Protein AF-A0A7S3KJJ2-F1 (afdb_monomer_lite)

Foldseek 3Di:
DVLVVCLVCVLVDDPVRLLVVLVVCLVVLPQDQVSLVSSLVVCVVCVVVDALVSLLSVLCSLQPDPDPPPPPDPVVVVVVVVSNVSSPSSDDLVSNQVSLVCNQVHLLVDALVSLLSVLCSCLVSVHDDVCSVPVGSLVVCQVRVLRDDLVSLLSVLLSCLSVLPAPDPCSVPVGNLVSLLVDPDDLVSLVSNLVSLVSSCVSNVVHPSPVSNVVSVVVNVVNVVVVVLVVDDPVVNVVVVVVDDPPCVNVPVVPPDPCVVVVVVVVVVVVVVVVVVVVVVVVVVVVVVVVVVVVVVVVVVVVVVVVVVVVVVVVVVVVVVPPD

Secondary structure (DSSP, 8-state):
-HHHHHHHHGGGS-HHHHHHHHHHHHHTT---HHHHHHHHHHHHHTGGGS-HHHHHHHHHHHS----------HHHHHHHHHHHHHHHTTS-HHHHHHHHTTGGGTGGG--HHHHHHHHHHHHHTT-S-HHIIIIIIIHHHHHHGGG--HHHHHHHHHHHHHTT--S-HHIIIIIITGGGGGS---HHHHHHHHHHHHHHHHH-TTS--HHHHHHHHHHHHHHHHHHHHHTS-HHHHHHHTTT----THHHHTTSSSTTHHHHHHHHHHHHHHHHHHHHHHHHHHHHHHHHHHHHHHHHHHHHHHHHHHHHHHHHHHHTTSS--

Sequence (324 aa):
MAFDEVKRRIGQFNSQHVLQLCIALDNLNYNNVDFWDEIQVYIMKHLHKYNGKELVRILDLLVPNVEDDLDDDDVVYLHKEIEKKQKLERSEREFLQRIINIIPIHVKDFYPSRLTRLAEVCVQRELGDDRFYKEFLFFYVEKKIKMFSIDNYCRILRVLGTKQYTDDIIFWNSFIFPRIYLFPLNKSDAHQVWESLVALKMKCQDLDCTIPINYIESLLKKFELIDGYEQLTPEQQNKIKDVGELPIGVKKTIMHTNSLDMSKKAMQEAQQQLISESQHEQRLSKEQDEEYLKKKEKREQRRLKREQRKRNQEERGNVLYDSD

Organism: Euplotes crassus (NCBI:txid5936)

Radius of gyration: 28.59 Å; chains: 1; bounding box: 97×48×79 Å

pLDDT: mean 86.02, std 16.8, range [33.44, 98.5]

Structure (mmCIF, N/CA/C/O backbone):
data_AF-A0A7S3KJJ2-F1
#
_entry.id   AF-A0A7S3KJJ2-F1
#
loop_
_atom_site.group_PDB
_atom_site.id
_atom_site.type_symbol
_atom_site.label_atom_id
_atom_site.label_alt_id
_atom_site.label_comp_id
_atom_site.label_asym_id
_atom_site.label_entity_id
_atom_site.label_seq_id
_atom_site.pdbx_PDB_ins_code
_atom_site.Cartn_x
_atom_site.Cartn_y
_atom_site.Cartn_z
_atom_site.occupancy
_atom_site.B_iso_or_equiv
_atom_site.auth_seq_id
_atom_site.auth_comp_id
_atom_site.auth_asym_id
_atom_site.auth_atom_id
_atom_site.pdbx_PDB_model_num
ATOM 1 N N . MET A 1 1 ? 20.569 14.856 -25.191 1.00 72.94 1 MET A N 1
ATOM 2 C CA . MET A 1 1 ? 21.766 14.068 -25.567 1.00 72.94 1 MET A CA 1
ATOM 3 C C . MET A 1 1 ? 21.986 12.843 -24.677 1.00 72.94 1 MET A C 1
ATOM 5 O O . MET A 1 1 ? 22.003 11.746 -25.214 1.00 72.94 1 MET A O 1
ATOM 9 N N . ALA A 1 2 ? 22.130 12.970 -23.346 1.00 87.88 2 ALA A N 1
ATOM 10 C CA . ALA A 1 2 ? 22.340 11.793 -22.482 1.00 87.88 2 ALA A CA 1
ATOM 11 C C . ALA A 1 2 ? 21.131 10.831 -22.468 1.00 87.88 2 ALA A C 1
ATOM 13 O O . ALA A 1 2 ? 21.301 9.634 -22.682 1.00 87.88 2 ALA A O 1
ATOM 14 N N . PHE A 1 3 ? 19.908 11.349 -22.302 1.00 91.25 3 PHE A N 1
ATOM 15 C CA . PHE A 1 3 ? 18.689 10.528 -22.309 1.00 91.25 3 PHE A CA 1
ATOM 16 C C . PHE A 1 3 ? 18.405 9.874 -23.666 1.00 91.25 3 PHE A C 1
ATOM 18 O O . PHE A 1 3 ? 17.978 8.728 -23.695 1.00 91.25 3 PHE A O 1
ATOM 25 N N . ASP A 1 4 ? 18.730 10.528 -24.784 1.00 92.12 4 ASP A N 1
ATOM 26 C CA . ASP A 1 4 ? 18.553 9.949 -26.128 1.00 92.12 4 ASP A CA 1
ATOM 27 C C . ASP A 1 4 ? 19.455 8.730 -26.355 1.00 92.12 4 ASP A C 1
ATOM 29 O O . ASP A 1 4 ? 19.097 7.790 -27.066 1.00 92.12 4 ASP A O 1
ATOM 33 N N . GLU A 1 5 ? 20.649 8.735 -25.757 1.00 94.69 5 GLU A N 1
ATOM 34 C CA . GLU A 1 5 ? 21.548 7.583 -25.778 1.00 94.69 5 GLU A CA 1
ATOM 35 C C . GLU A 1 5 ? 21.030 6.458 -24.876 1.00 94.69 5 GLU A C 1
ATOM 37 O O . GLU A 1 5 ? 21.045 5.297 -25.284 1.00 94.69 5 GLU A O 1
ATOM 42 N N . VAL A 1 6 ? 20.514 6.784 -23.683 1.00 94.69 6 VAL A N 1
ATOM 43 C CA . VAL A 1 6 ? 19.875 5.790 -22.803 1.00 94.69 6 VAL A CA 1
ATOM 44 C C . VAL A 1 6 ? 18.652 5.175 -23.487 1.00 94.69 6 VAL A C 1
ATOM 46 O O . VAL A 1 6 ? 18.532 3.953 -23.495 1.00 94.69 6 VAL A O 1
ATOM 49 N N . LYS A 1 7 ? 17.803 5.985 -24.137 1.00 93.94 7 LYS A N 1
ATOM 50 C CA . LYS A 1 7 ? 16.634 5.523 -24.903 1.00 93.94 7 LYS A CA 1
ATOM 51 C C . LYS A 1 7 ? 17.057 4.525 -25.980 1.00 93.94 7 LYS A C 1
ATOM 53 O O . LYS A 1 7 ? 16.532 3.420 -26.040 1.00 93.94 7 LYS A O 1
ATOM 58 N N . ARG A 1 8 ? 18.087 4.860 -26.769 1.00 93.94 8 ARG A N 1
ATOM 59 C CA . ARG A 1 8 ? 18.632 3.973 -27.815 1.00 93.94 8 ARG A CA 1
ATOM 60 C C . ARG A 1 8 ? 19.241 2.679 -27.271 1.00 93.94 8 ARG A C 1
ATOM 62 O O . ARG A 1 8 ? 19.272 1.679 -27.984 1.00 93.94 8 ARG A O 1
ATOM 69 N N . ARG A 1 9 ? 19.722 2.674 -26.025 1.00 95.69 9 ARG A N 1
ATOM 70 C CA . ARG A 1 9 ? 20.362 1.509 -25.391 1.00 95.69 9 ARG A CA 1
ATOM 71 C C . ARG A 1 9 ? 19.475 0.754 -24.406 1.00 95.69 9 ARG A C 1
ATOM 73 O O . ARG A 1 9 ? 19.937 -0.250 -23.869 1.00 95.69 9 ARG A O 1
ATOM 80 N N . ILE A 1 10 ? 18.222 1.159 -24.187 1.00 95.62 10 ILE A N 1
ATOM 81 C CA . ILE A 1 10 ? 17.362 0.552 -23.158 1.00 95.62 10 ILE A CA 1
ATOM 82 C C . ILE A 1 10 ? 17.169 -0.957 -23.369 1.00 95.62 10 ILE A C 1
ATOM 84 O O . ILE A 1 10 ? 17.196 -1.726 -22.414 1.00 95.62 10 ILE A O 1
ATOM 88 N N . GLY A 1 11 ? 17.102 -1.412 -24.624 1.00 93.81 11 GLY A N 1
ATOM 89 C CA . GLY A 1 11 ? 17.012 -2.837 -24.962 1.00 93.81 11 GLY A CA 1
ATOM 90 C C . GLY A 1 11 ? 18.248 -3.670 -24.591 1.00 93.81 11 GLY A C 1
ATOM 91 O O . GLY A 1 11 ? 18.162 -4.893 -24.563 1.00 93.81 11 GLY A O 1
ATOM 92 N N . GLN A 1 12 ? 19.387 -3.032 -24.303 1.00 96.31 12 GLN A N 1
ATOM 93 C CA . GLN A 1 12 ? 20.623 -3.689 -23.853 1.00 96.31 12 GLN A CA 1
AT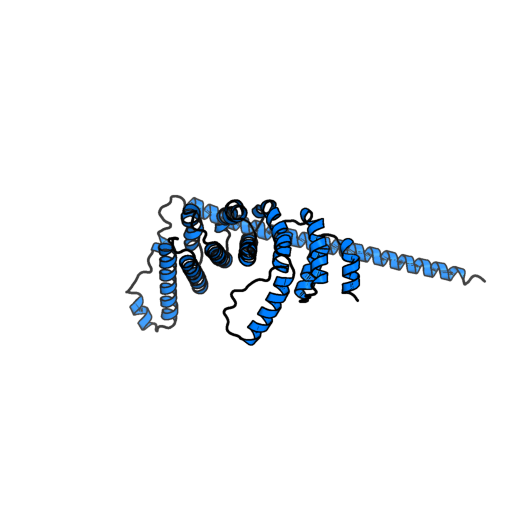OM 94 C C . GLN A 1 12 ? 20.708 -3.789 -22.326 1.00 96.31 12 GLN A C 1
ATOM 96 O O . GLN A 1 12 ? 21.609 -4.441 -21.792 1.00 96.31 12 GLN A O 1
ATOM 101 N N . PHE A 1 13 ? 19.818 -3.107 -21.605 1.00 97.19 13 PHE A N 1
ATOM 102 C CA . PHE A 1 13 ? 19.785 -3.167 -20.153 1.00 97.19 13 PHE A CA 1
ATOM 103 C C . PHE A 1 13 ? 19.176 -4.497 -19.701 1.00 97.19 13 PHE A C 1
ATOM 105 O O . PHE A 1 13 ? 18.540 -5.202 -20.475 1.00 97.19 13 PHE A O 1
ATOM 112 N N . ASN A 1 14 ? 19.429 -4.882 -18.451 1.00 97.31 14 ASN A N 1
ATOM 113 C CA . ASN A 1 14 ? 18.716 -5.988 -17.820 1.00 97.31 14 ASN A CA 1
ATOM 114 C C . ASN A 1 14 ? 17.557 -5.423 -16.977 1.00 97.31 14 ASN A C 1
ATOM 116 O O . ASN A 1 14 ? 17.442 -4.209 -16.801 1.00 97.31 14 ASN A O 1
ATOM 120 N N . SER A 1 15 ? 16.686 -6.292 -16.456 1.00 96.75 15 SER A N 1
ATOM 121 C CA . SER A 1 15 ? 15.515 -5.876 -15.665 1.00 96.75 15 SER A CA 1
ATOM 122 C C . SER A 1 15 ? 15.886 -4.993 -14.467 1.00 96.75 15 SER A C 1
ATOM 124 O O . SER A 1 15 ? 15.226 -3.983 -14.227 1.00 96.75 15 SER A O 1
ATOM 126 N N . GLN A 1 16 ? 16.984 -5.316 -13.777 1.00 97.25 16 GLN A N 1
ATOM 127 C CA . GLN A 1 16 ? 17.493 -4.546 -12.638 1.00 97.25 16 GLN A CA 1
ATOM 128 C C . GLN A 1 16 ? 17.961 -3.149 -13.044 1.00 97.25 16 GLN A C 1
ATOM 130 O O . GLN A 1 16 ? 17.595 -2.170 -12.404 1.00 97.25 16 GLN A O 1
ATOM 135 N N . HIS A 1 17 ? 18.733 -3.033 -14.125 1.00 97.25 17 HIS A N 1
ATOM 136 C CA . HIS A 1 17 ? 19.193 -1.745 -14.642 1.00 97.25 17 HIS A CA 1
ATOM 137 C C . HIS A 1 17 ? 18.016 -0.851 -15.040 1.00 97.25 17 HIS A C 1
ATOM 139 O O . HIS A 1 17 ? 18.051 0.342 -14.755 1.00 97.25 17 HIS A O 1
ATOM 145 N N . VAL A 1 18 ? 16.963 -1.412 -15.646 1.00 97.50 18 VAL A N 1
ATOM 146 C CA . VAL A 1 18 ? 15.759 -0.639 -15.989 1.00 97.50 18 VAL A CA 1
ATOM 147 C C . VAL A 1 18 ? 15.005 -0.195 -14.739 1.00 97.50 18 VAL A C 1
ATOM 149 O O . VAL A 1 18 ? 14.592 0.958 -14.673 1.00 97.50 18 VAL A O 1
ATOM 152 N N . LEU A 1 19 ? 14.889 -1.037 -13.709 1.00 97.31 19 LEU A N 1
ATOM 153 C CA . LEU A 1 19 ? 14.279 -0.618 -12.445 1.00 97.31 19 LEU A CA 1
ATOM 154 C C . LEU A 1 19 ? 15.075 0.509 -11.768 1.00 97.31 19 LEU A C 1
ATOM 156 O O . LEU A 1 19 ? 14.492 1.501 -11.338 1.00 97.31 19 LEU A O 1
ATOM 160 N N . GLN A 1 20 ? 16.403 0.382 -11.705 1.00 97.38 20 GLN A N 1
ATOM 161 C CA . GLN A 1 20 ? 17.273 1.429 -11.158 1.00 97.38 20 GLN A CA 1
ATOM 162 C C . GLN A 1 20 ? 17.175 2.725 -11.966 1.00 97.38 20 GLN A C 1
ATOM 164 O O . GLN A 1 20 ? 17.149 3.806 -11.384 1.00 97.38 20 GLN A O 1
ATOM 169 N N . LEU A 1 21 ? 17.055 2.622 -13.294 1.00 96.50 21 LEU A N 1
ATOM 170 C CA . LEU A 1 21 ? 16.782 3.766 -14.154 1.00 96.50 21 LEU A CA 1
ATOM 171 C C . LEU A 1 21 ? 15.445 4.423 -13.784 1.00 96.50 21 LEU A C 1
ATOM 173 O O . LEU A 1 21 ? 15.433 5.626 -13.572 1.00 96.50 21 LEU A O 1
ATOM 177 N N . CYS A 1 22 ? 14.355 3.667 -13.620 1.00 95.44 22 CYS A N 1
ATOM 178 C CA . CYS A 1 22 ? 13.056 4.228 -13.222 1.00 95.44 22 CYS A CA 1
ATOM 179 C C . CYS A 1 22 ? 13.138 4.986 -11.889 1.00 95.44 22 CYS A C 1
ATOM 181 O O . CYS A 1 22 ? 12.602 6.082 -11.772 1.00 95.44 22 CYS A O 1
ATOM 183 N N . ILE A 1 23 ? 13.848 4.430 -10.900 1.00 95.38 23 ILE A N 1
ATOM 184 C CA . ILE A 1 23 ? 14.066 5.085 -9.602 1.00 95.38 23 ILE A CA 1
ATOM 185 C C . ILE A 1 23 ? 14.865 6.381 -9.777 1.00 95.38 23 ILE A C 1
ATOM 187 O O . ILE A 1 23 ? 14.513 7.405 -9.199 1.00 95.38 23 ILE A O 1
ATOM 191 N N . ALA A 1 24 ? 15.928 6.357 -10.585 1.00 95.69 24 ALA A N 1
ATOM 192 C CA . ALA A 1 24 ? 16.729 7.546 -10.854 1.00 95.69 24 ALA A CA 1
ATOM 193 C C . ALA A 1 24 ? 15.917 8.637 -11.570 1.00 95.69 24 ALA A C 1
ATOM 195 O O . ALA A 1 24 ? 16.043 9.805 -11.220 1.00 95.69 24 ALA A O 1
ATOM 196 N N . LEU A 1 25 ? 15.069 8.271 -12.535 1.00 93.12 25 LEU A N 1
ATOM 197 C CA . LEU A 1 25 ? 14.193 9.215 -13.235 1.00 93.12 25 LEU A CA 1
ATOM 198 C C . LEU A 1 25 ? 13.147 9.823 -12.306 1.00 93.12 25 LEU A C 1
ATOM 200 O O . LEU A 1 25 ? 12.901 11.023 -12.387 1.00 93.12 25 LEU A O 1
ATOM 204 N N . ASP A 1 26 ? 12.559 9.017 -11.420 1.00 92.00 26 ASP A N 1
ATOM 205 C CA . ASP A 1 26 ? 11.591 9.510 -10.442 1.00 92.00 26 ASP A CA 1
ATOM 206 C C . ASP A 1 26 ? 12.242 10.486 -9.454 1.00 92.00 26 ASP A C 1
ATOM 208 O O . ASP A 1 26 ? 11.714 11.571 -9.250 1.00 92.00 26 ASP A O 1
ATOM 212 N N . ASN A 1 27 ? 13.441 10.174 -8.950 1.00 91.81 27 ASN A N 1
ATOM 213 C CA . ASN A 1 27 ? 14.209 11.078 -8.083 1.00 91.81 27 ASN A CA 1
ATOM 214 C C . ASN A 1 27 ? 14.623 12.387 -8.779 1.00 91.81 27 ASN A C 1
ATOM 216 O O . ASN A 1 27 ? 14.876 13.387 -8.114 1.00 91.81 27 ASN A O 1
ATOM 220 N N . LEU A 1 28 ? 14.740 12.375 -10.110 1.00 92.38 28 LEU A N 1
ATOM 221 C CA . LEU A 1 28 ? 15.042 13.554 -10.925 1.00 92.38 28 LEU A CA 1
ATOM 222 C C . LEU A 1 28 ? 13.779 14.296 -11.390 1.00 92.38 28 LEU A C 1
ATOM 224 O O . LEU A 1 28 ? 13.904 15.250 -12.157 1.00 92.38 28 LEU A O 1
ATOM 228 N N . ASN A 1 29 ? 12.582 13.852 -10.985 1.00 88.88 29 ASN A N 1
ATOM 229 C CA . ASN A 1 29 ? 11.295 14.353 -11.476 1.00 88.88 29 ASN A CA 1
ATOM 230 C C . ASN A 1 29 ? 11.216 14.404 -13.017 1.00 88.88 29 ASN A C 1
ATOM 232 O O . ASN A 1 29 ? 10.640 15.315 -13.610 1.00 88.88 29 ASN A O 1
ATOM 236 N N . TYR A 1 30 ? 11.810 13.416 -13.693 1.00 90.31 30 TYR A N 1
ATOM 237 C CA . TYR A 1 30 ? 11.830 13.359 -15.151 1.00 90.31 30 TYR A CA 1
ATOM 238 C C . TYR A 1 30 ? 10.506 12.810 -15.707 1.00 90.31 30 TYR A C 1
ATOM 240 O O . TYR A 1 30 ? 10.182 11.635 -15.523 1.00 90.31 30 TYR A O 1
ATOM 248 N N . ASN A 1 31 ? 9.758 13.650 -16.430 1.00 88.94 31 ASN A N 1
ATOM 249 C CA . ASN A 1 31 ? 8.388 13.367 -16.890 1.00 88.94 31 ASN A CA 1
ATOM 250 C C . ASN A 1 31 ? 8.239 13.371 -18.426 1.00 88.94 31 ASN A C 1
ATOM 252 O O . ASN A 1 31 ? 7.277 13.909 -18.963 1.00 88.94 31 ASN A O 1
ATOM 256 N N . ASN A 1 32 ? 9.188 12.785 -19.164 1.00 91.50 32 ASN A N 1
ATOM 257 C CA . ASN A 1 32 ? 9.032 12.608 -20.614 1.00 91.50 32 ASN A CA 1
ATOM 258 C C . ASN A 1 32 ? 8.192 11.356 -20.928 1.00 91.50 32 ASN A C 1
ATOM 260 O O . ASN A 1 32 ? 8.664 10.240 -20.710 1.00 91.50 32 ASN A O 1
ATOM 264 N N . VAL A 1 33 ? 6.976 11.553 -21.447 1.00 90.50 33 VAL A N 1
ATOM 265 C CA . VAL A 1 33 ? 6.001 10.483 -21.742 1.00 90.50 33 VAL A CA 1
ATOM 266 C C . VAL A 1 33 ? 6.588 9.430 -22.688 1.00 90.50 33 VAL A C 1
ATOM 268 O O . VAL A 1 33 ? 6.675 8.265 -22.309 1.00 90.50 33 VAL A O 1
ATOM 271 N N . ASP A 1 34 ? 7.147 9.844 -23.832 1.00 91.50 34 ASP A N 1
ATOM 272 C CA . ASP A 1 34 ? 7.730 8.920 -24.819 1.00 91.50 34 ASP A CA 1
ATOM 273 C C . ASP A 1 34 ? 8.850 8.032 -24.249 1.00 91.50 34 ASP A C 1
ATOM 275 O O . ASP A 1 34 ? 9.169 6.976 -24.797 1.00 91.50 34 ASP A O 1
ATOM 279 N N . PHE A 1 35 ? 9.550 8.493 -23.211 1.00 93.94 35 PHE A N 1
ATOM 280 C CA . PHE A 1 35 ? 10.593 7.716 -22.548 1.00 93.94 35 PHE A CA 1
ATOM 281 C C . PHE A 1 35 ? 9.996 6.690 -21.582 1.00 93.94 35 PHE A C 1
ATOM 283 O O . PHE A 1 35 ? 10.461 5.548 -21.529 1.00 93.94 35 PHE A O 1
ATOM 290 N N . TRP A 1 36 ? 8.962 7.080 -20.834 1.00 94.12 36 TRP A N 1
ATOM 291 C CA . TRP A 1 36 ? 8.221 6.178 -19.954 1.00 94.12 36 TRP A CA 1
ATOM 292 C C . TRP A 1 36 ? 7.472 5.096 -20.739 1.00 94.12 36 TRP A C 1
ATOM 294 O O . TRP A 1 36 ? 7.417 3.957 -20.278 1.00 94.12 36 TRP A O 1
ATOM 304 N N . ASP A 1 37 ? 6.995 5.388 -21.947 1.00 93.38 37 ASP A N 1
ATOM 305 C CA . ASP A 1 37 ? 6.370 4.392 -22.826 1.00 93.38 37 ASP A CA 1
ATOM 306 C C . ASP A 1 37 ? 7.365 3.314 -23.278 1.00 93.38 37 ASP A C 1
ATOM 308 O O . ASP A 1 37 ? 7.086 2.117 -23.180 1.00 93.38 37 ASP A O 1
ATOM 312 N N . GLU A 1 38 ? 8.582 3.702 -23.676 1.00 95.06 38 GLU A N 1
ATOM 313 C CA . GLU A 1 38 ? 9.645 2.738 -24.003 1.00 95.06 38 GLU A CA 1
ATOM 314 C C . GLU A 1 38 ? 10.037 1.875 -22.794 1.00 95.06 38 GLU A C 1
ATOM 316 O O . GLU A 1 38 ? 10.256 0.663 -22.923 1.00 95.06 38 GLU A O 1
ATOM 321 N N . ILE A 1 39 ? 10.093 2.475 -21.598 1.00 96.06 39 ILE A N 1
ATOM 322 C CA . ILE A 1 39 ? 10.305 1.740 -20.345 1.00 96.06 39 ILE A CA 1
ATOM 323 C C . ILE A 1 39 ? 9.184 0.719 -20.132 1.00 96.06 39 ILE A C 1
ATOM 325 O O . ILE A 1 39 ? 9.475 -0.443 -19.841 1.00 96.06 39 ILE A O 1
ATOM 329 N N . GLN A 1 40 ? 7.919 1.117 -20.279 1.00 95.94 40 GLN A N 1
ATOM 330 C CA . GLN A 1 40 ? 6.770 0.227 -20.096 1.00 95.94 40 GLN A CA 1
ATOM 331 C C . GLN A 1 40 ? 6.810 -0.941 -21.086 1.00 95.94 40 GLN A C 1
ATOM 333 O O . GLN A 1 40 ? 6.667 -2.098 -20.680 1.00 95.94 40 GLN A O 1
ATOM 338 N N . VAL A 1 41 ? 7.098 -0.680 -22.366 1.00 96.00 41 VAL A N 1
ATOM 339 C CA . VAL A 1 41 ? 7.273 -1.727 -23.388 1.00 96.00 41 VAL A CA 1
ATOM 340 C C . VAL A 1 41 ? 8.393 -2.693 -22.995 1.00 96.00 41 VAL A C 1
ATOM 342 O O . VAL A 1 41 ? 8.239 -3.915 -23.122 1.00 96.00 41 VAL A O 1
ATOM 345 N N . TYR A 1 42 ? 9.519 -2.177 -22.495 1.00 97.00 42 TYR A N 1
ATOM 346 C CA . TYR A 1 42 ? 10.614 -3.012 -22.012 1.00 97.00 42 TYR A CA 1
ATOM 347 C C . TYR A 1 42 ? 10.193 -3.869 -20.807 1.00 97.00 42 TYR A C 1
ATOM 349 O O . TYR A 1 42 ? 10.451 -5.080 -20.807 1.00 97.00 42 TYR A O 1
ATOM 357 N N . ILE A 1 43 ? 9.549 -3.269 -19.798 1.00 97.38 43 ILE A N 1
ATOM 358 C CA . ILE A 1 43 ? 9.082 -3.960 -18.587 1.00 97.38 43 ILE A CA 1
ATOM 359 C C . ILE A 1 43 ? 8.105 -5.069 -18.975 1.00 97.38 43 ILE A C 1
ATOM 361 O O . ILE A 1 43 ? 8.270 -6.197 -18.517 1.00 97.38 43 ILE A O 1
ATOM 365 N N . MET A 1 44 ? 7.166 -4.806 -19.888 1.00 96.94 44 MET A N 1
ATOM 366 C CA . MET A 1 44 ? 6.211 -5.809 -20.365 1.00 96.94 44 MET A CA 1
ATOM 367 C C . MET A 1 44 ? 6.888 -7.031 -20.984 1.00 96.94 44 MET A C 1
ATOM 369 O O . MET A 1 44 ? 6.518 -8.164 -20.676 1.00 96.94 44 MET A O 1
ATOM 373 N N . LYS A 1 45 ? 7.907 -6.829 -21.828 1.00 97.00 45 LYS A N 1
ATOM 374 C CA . LYS A 1 45 ? 8.669 -7.933 -22.445 1.00 97.00 45 LYS A CA 1
ATOM 375 C C . LYS A 1 45 ? 9.429 -8.771 -21.413 1.00 97.00 45 LYS A C 1
ATOM 377 O O . LYS A 1 45 ? 9.709 -9.946 -21.643 1.00 97.00 45 LYS A O 1
ATOM 382 N N . HIS A 1 46 ? 9.755 -8.175 -20.271 1.00 97.06 46 HIS A N 1
ATOM 383 C CA . HIS A 1 46 ? 10.592 -8.764 -19.232 1.00 97.06 46 HIS A CA 1
ATOM 384 C C . HIS A 1 46 ? 9.859 -9.005 -17.917 1.00 97.06 46 HIS A C 1
ATOM 386 O O . HIS A 1 46 ? 10.508 -9.235 -16.900 1.00 97.06 46 HIS A O 1
ATOM 392 N N . LEU A 1 47 ? 8.527 -9.001 -17.935 1.00 96.44 47 LEU A N 1
ATOM 393 C CA . LEU A 1 47 ? 7.717 -8.998 -16.723 1.00 96.44 47 LEU A CA 1
ATOM 394 C C . LEU A 1 47 ? 7.993 -10.220 -15.828 1.00 96.44 47 LEU A C 1
ATOM 396 O O . LEU A 1 47 ? 8.138 -10.096 -14.619 1.00 96.44 47 LEU A O 1
ATOM 400 N N . HIS A 1 48 ? 8.215 -11.379 -16.453 1.00 95.88 48 HIS A N 1
ATOM 401 C CA . HIS A 1 48 ? 8.597 -12.643 -15.813 1.00 95.88 48 HIS A CA 1
ATOM 402 C C . HIS A 1 48 ? 9.968 -12.628 -15.108 1.00 95.88 48 HIS A C 1
ATOM 404 O O . HIS A 1 48 ? 10.286 -13.562 -14.376 1.00 95.88 48 HIS A O 1
ATOM 410 N N . LYS A 1 49 ? 10.814 -11.619 -15.357 1.00 97.19 49 LYS A N 1
ATOM 411 C CA . LYS A 1 49 ? 12.135 -11.479 -14.722 1.00 97.19 49 LYS A CA 1
ATOM 412 C C . LYS A 1 49 ? 12.089 -10.677 -13.424 1.00 97.19 49 LYS A C 1
ATOM 414 O O . LYS A 1 49 ? 13.107 -10.631 -12.736 1.00 97.19 49 LYS A O 1
ATOM 419 N N . TYR A 1 50 ? 10.971 -10.019 -13.127 1.00 97.25 50 TYR A N 1
ATOM 420 C CA . TYR A 1 50 ? 10.808 -9.232 -11.913 1.00 97.25 50 TYR A CA 1
ATOM 421 C C . TYR A 1 50 ? 10.191 -10.088 -10.812 1.00 97.25 50 TYR A C 1
ATOM 423 O O . TYR A 1 50 ? 9.232 -10.823 -11.044 1.00 97.25 50 TYR A O 1
ATOM 431 N N . ASN A 1 51 ? 10.727 -9.986 -9.600 1.00 96.50 51 ASN A N 1
ATOM 432 C CA . ASN A 1 51 ? 10.068 -10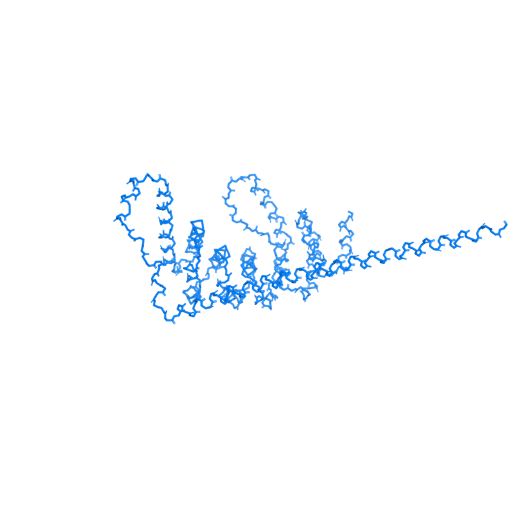.565 -8.431 1.00 96.50 51 ASN A CA 1
ATOM 433 C C . ASN A 1 51 ? 8.950 -9.636 -7.927 1.00 96.50 51 ASN A C 1
ATOM 435 O O . ASN A 1 51 ? 8.881 -8.459 -8.280 1.00 96.50 51 ASN A O 1
ATOM 439 N N . GLY A 1 52 ? 8.084 -10.132 -7.043 1.00 95.00 52 GLY A N 1
ATOM 440 C CA . GLY A 1 52 ? 6.959 -9.330 -6.561 1.00 95.00 52 GLY A CA 1
ATOM 441 C C . GLY A 1 52 ? 7.348 -8.031 -5.840 1.00 95.00 52 GLY A C 1
ATOM 442 O O . GLY A 1 52 ? 6.617 -7.051 -5.948 1.00 95.00 52 GLY A O 1
ATOM 443 N N . LYS A 1 53 ? 8.502 -7.973 -5.152 1.00 95.12 53 LYS A N 1
ATOM 444 C CA . LYS A 1 53 ? 8.986 -6.725 -4.526 1.00 95.12 53 LYS A CA 1
ATOM 445 C C . LYS A 1 53 ? 9.272 -5.665 -5.591 1.00 95.12 53 LYS A C 1
ATOM 447 O O . LYS A 1 53 ? 8.942 -4.499 -5.398 1.00 95.12 53 LYS A O 1
ATOM 452 N N . GLU A 1 54 ? 9.881 -6.069 -6.696 1.00 96.38 54 GLU A N 1
ATOM 453 C CA . GLU A 1 54 ? 10.189 -5.189 -7.821 1.00 96.38 54 GLU A CA 1
ATOM 454 C C . GLU A 1 54 ? 8.928 -4.764 -8.566 1.00 96.38 54 GLU A C 1
ATOM 456 O O . GLU A 1 54 ? 8.815 -3.595 -8.911 1.00 96.38 54 GLU A O 1
ATOM 461 N N . LEU A 1 55 ? 7.956 -5.664 -8.746 1.00 96.69 55 LEU A N 1
ATOM 462 C CA . LEU A 1 55 ? 6.667 -5.330 -9.358 1.00 96.69 55 LEU A CA 1
ATOM 463 C C . LEU A 1 55 ? 5.903 -4.277 -8.548 1.00 96.69 55 LEU A C 1
ATOM 465 O O . LEU A 1 55 ? 5.432 -3.299 -9.118 1.00 96.69 55 LEU A O 1
ATOM 469 N N . VAL A 1 56 ? 5.836 -4.425 -7.220 1.00 94.44 56 VAL A N 1
ATOM 470 C CA . VAL A 1 56 ? 5.233 -3.402 -6.346 1.00 94.44 56 VAL A CA 1
ATOM 471 C C . VAL A 1 56 ? 6.010 -2.090 -6.436 1.00 94.44 56 VAL A C 1
ATOM 473 O O . VAL A 1 56 ? 5.404 -1.031 -6.538 1.00 94.44 56 VAL A O 1
ATOM 476 N N . ARG A 1 57 ? 7.348 -2.139 -6.493 1.00 94.31 57 ARG A N 1
ATOM 477 C CA . ARG A 1 57 ? 8.154 -0.924 -6.664 1.00 94.31 57 ARG A CA 1
ATOM 478 C C . ARG A 1 57 ? 7.902 -0.239 -8.009 1.00 94.31 57 ARG A C 1
ATOM 480 O O . ARG A 1 57 ? 7.889 0.983 -8.054 1.00 94.31 57 ARG A O 1
ATOM 487 N N . ILE A 1 58 ? 7.712 -0.998 -9.087 1.00 95.62 58 ILE A N 1
ATOM 488 C CA . ILE A 1 58 ? 7.330 -0.452 -10.396 1.00 95.62 58 ILE A CA 1
ATOM 489 C C . ILE A 1 58 ? 5.970 0.241 -10.285 1.00 95.62 58 ILE A C 1
ATOM 491 O O . ILE A 1 58 ? 5.845 1.378 -10.724 1.00 95.62 58 ILE A O 1
ATOM 495 N N . LEU A 1 59 ? 4.984 -0.395 -9.646 1.00 94.56 59 LEU A N 1
ATOM 496 C CA . LEU A 1 59 ? 3.676 0.221 -9.407 1.00 94.56 59 LEU A CA 1
ATOM 497 C C . LEU A 1 59 ? 3.793 1.528 -8.612 1.00 94.56 59 LEU A C 1
ATOM 499 O O . LEU A 1 59 ? 3.190 2.518 -9.007 1.00 94.56 59 LEU A O 1
ATOM 503 N N . ASP A 1 60 ? 4.618 1.565 -7.564 1.00 90.69 60 ASP A N 1
ATOM 504 C CA . ASP A 1 60 ? 4.845 2.773 -6.758 1.00 90.69 60 ASP A CA 1
ATOM 505 C C . ASP A 1 60 ? 5.453 3.934 -7.555 1.00 90.69 60 ASP A C 1
ATOM 507 O O . ASP A 1 60 ? 5.156 5.093 -7.282 1.00 90.69 60 ASP A O 1
ATOM 511 N N . LEU A 1 61 ? 6.316 3.641 -8.530 1.00 91.62 61 LEU A N 1
ATOM 512 C CA . LEU A 1 61 ? 6.958 4.666 -9.364 1.00 91.62 61 LEU A CA 1
ATOM 513 C C . LEU A 1 61 ? 5.999 5.257 -10.407 1.00 91.62 61 LEU A C 1
ATOM 515 O O . LEU A 1 61 ? 6.178 6.395 -10.851 1.00 91.62 61 LEU A O 1
ATOM 519 N N . LEU A 1 62 ? 5.008 4.470 -10.822 1.00 91.38 62 LEU A N 1
ATOM 520 C CA . LEU A 1 62 ? 4.048 4.827 -11.867 1.00 91.38 62 LEU A CA 1
ATOM 521 C C . LEU A 1 62 ? 2.734 5.359 -11.292 1.00 91.38 62 LEU A C 1
ATOM 523 O O . LEU A 1 62 ? 1.992 6.051 -11.981 1.00 91.38 62 LEU A O 1
ATOM 527 N N . VAL A 1 63 ? 2.446 5.054 -10.028 1.00 88.50 63 VAL A N 1
ATOM 528 C CA . VAL A 1 63 ? 1.258 5.515 -9.318 1.00 88.50 63 VAL A CA 1
ATOM 529 C C . VAL A 1 63 ? 1.723 6.311 -8.102 1.00 88.50 63 VAL A C 1
ATOM 531 O O . VAL A 1 63 ? 2.151 5.709 -7.116 1.00 88.50 63 VAL A O 1
ATOM 534 N N . PRO A 1 64 ? 1.659 7.656 -8.143 1.00 77.50 64 PRO A N 1
ATOM 535 C CA . PRO A 1 64 ? 2.119 8.474 -7.029 1.00 77.50 64 PRO A CA 1
ATOM 536 C C . PRO A 1 64 ? 1.332 8.139 -5.761 1.00 77.50 64 PRO A C 1
ATOM 538 O O . PRO A 1 64 ? 0.137 7.826 -5.832 1.00 77.50 64 PRO A O 1
ATOM 541 N N . ASN A 1 65 ? 1.993 8.223 -4.603 1.00 74.88 65 ASN A N 1
ATOM 542 C CA . ASN A 1 65 ? 1.287 8.274 -3.326 1.00 74.88 65 ASN A CA 1
ATOM 543 C C . ASN A 1 65 ? 0.321 9.459 -3.381 1.00 74.88 65 ASN A C 1
ATOM 545 O O . ASN A 1 65 ? 0.744 10.597 -3.575 1.00 74.88 65 ASN A O 1
ATOM 549 N N . VAL A 1 66 ? -0.972 9.190 -3.227 1.00 64.88 66 VAL A N 1
ATOM 550 C CA . VAL A 1 66 ? -1.887 10.226 -2.759 1.00 64.88 66 VAL A CA 1
ATOM 551 C C . VAL A 1 66 ? -1.709 10.214 -1.260 1.00 64.88 66 VAL A C 1
ATOM 553 O O . VAL A 1 66 ? -2.300 9.384 -0.578 1.00 64.88 66 VAL A O 1
ATOM 556 N N . GLU A 1 67 ? -0.790 11.031 -0.765 1.00 65.19 67 GLU A N 1
ATOM 557 C CA . GLU A 1 67 ? -0.862 11.386 0.643 1.00 65.19 67 GLU A CA 1
ATOM 558 C C . GLU A 1 67 ? -2.212 12.087 0.840 1.00 65.19 67 GLU A C 1
ATOM 560 O O . GLU A 1 67 ? -2.647 12.870 -0.016 1.00 65.19 67 GLU A O 1
ATOM 565 N N . ASP A 1 68 ? -2.914 11.732 1.918 1.00 55.50 68 ASP A N 1
ATOM 566 C CA . ASP A 1 68 ? -4.087 12.462 2.396 1.00 55.50 68 ASP A CA 1
ATOM 567 C C . ASP A 1 68 ? -3.585 13.794 2.990 1.00 55.50 68 ASP A C 1
ATOM 569 O O . ASP A 1 68 ? -3.694 14.037 4.188 1.00 55.50 68 ASP A O 1
ATOM 573 N N . ASP A 1 69 ? -2.941 14.616 2.159 1.00 52.31 69 ASP A N 1
ATOM 574 C CA . ASP A 1 69 ? -2.447 15.940 2.517 1.00 52.31 69 ASP A CA 1
ATOM 575 C C . ASP A 1 69 ? -3.659 16.872 2.604 1.00 52.31 69 ASP A C 1
ATOM 577 O O . ASP A 1 69 ? -4.054 17.509 1.627 1.00 52.31 69 ASP A O 1
ATOM 581 N N . LEU A 1 70 ? -4.285 16.881 3.779 1.00 47.91 70 LEU A N 1
ATOM 582 C CA . LEU A 1 70 ? -5.305 17.848 4.184 1.00 47.91 70 LEU A CA 1
ATOM 583 C C . LEU A 1 70 ? -4.689 19.097 4.840 1.00 47.91 70 LEU A C 1
ATOM 585 O O . LEU A 1 70 ? -5.424 19.893 5.412 1.00 47.91 70 LEU A O 1
ATOM 589 N N . ASP A 1 71 ? -3.367 19.276 4.770 1.00 49.97 71 ASP A N 1
ATOM 590 C CA . ASP A 1 71 ? -2.711 20.452 5.342 1.00 49.97 71 ASP A CA 1
ATOM 591 C C . ASP A 1 71 ? -2.707 21.626 4.337 1.00 49.97 71 ASP A C 1
ATOM 593 O O . ASP A 1 71 ? -2.082 21.583 3.272 1.00 49.97 71 ASP A O 1
ATOM 597 N N . ASP A 1 72 ? -3.465 22.659 4.721 1.00 48.22 72 ASP A N 1
ATOM 598 C CA . ASP A 1 72 ? -3.925 23.858 3.998 1.00 48.22 72 ASP A CA 1
ATOM 599 C C . ASP A 1 72 ? -2.824 24.877 3.599 1.00 48.22 72 ASP A C 1
ATOM 601 O O . ASP A 1 72 ? -2.910 26.058 3.936 1.00 48.22 72 ASP A O 1
ATOM 605 N N . ASP A 1 73 ? -1.794 24.478 2.846 1.00 61.97 73 ASP A N 1
ATOM 606 C CA . ASP A 1 73 ? -0.920 25.451 2.160 1.00 61.97 73 ASP A CA 1
ATOM 607 C C . ASP A 1 73 ? -1.158 25.444 0.635 1.00 61.97 73 ASP A C 1
ATOM 609 O O . ASP A 1 73 ? -0.571 24.661 -0.123 1.00 61.97 73 ASP A O 1
ATOM 613 N N . ASP A 1 74 ? -1.993 26.382 0.169 1.00 63.97 74 ASP A N 1
ATOM 614 C CA . ASP A 1 74 ? -2.512 26.497 -1.211 1.00 63.97 74 ASP A CA 1
ATOM 615 C C . ASP A 1 74 ? -1.437 26.436 -2.320 1.00 63.97 74 ASP A C 1
ATOM 617 O O . ASP A 1 74 ? -1.663 25.907 -3.413 1.00 63.97 74 ASP A O 1
ATOM 621 N N . VAL A 1 75 ? -0.236 26.968 -2.071 1.00 64.00 75 VAL A N 1
ATOM 622 C CA . VAL A 1 75 ? 0.843 27.033 -3.081 1.00 64.00 75 VAL A CA 1
ATOM 623 C C . VAL A 1 75 ? 1.611 25.712 -3.194 1.00 64.00 75 VAL A C 1
ATOM 625 O O . VAL A 1 75 ? 2.035 25.329 -4.293 1.00 64.00 75 VAL A O 1
ATOM 628 N N . VAL A 1 76 ? 1.775 25.000 -2.074 1.00 66.88 76 VAL A N 1
ATOM 629 C CA . VAL A 1 76 ? 2.372 23.656 -2.043 1.00 66.88 76 VAL A CA 1
ATOM 630 C C . VAL A 1 76 ? 1.406 22.657 -2.679 1.00 66.88 76 VAL A C 1
ATOM 632 O O . VAL A 1 76 ? 1.835 21.786 -3.439 1.00 66.88 76 VAL A O 1
ATOM 635 N N . TYR A 1 77 ? 0.104 22.846 -2.457 1.00 74.12 77 TYR A N 1
ATOM 636 C CA . TYR A 1 77 ? -0.952 22.025 -3.037 1.00 74.12 77 TYR A CA 1
ATOM 637 C C . TYR A 1 77 ? -0.918 22.013 -4.572 1.00 74.12 77 TYR A C 1
ATOM 639 O O . TYR A 1 77 ? -0.854 20.944 -5.179 1.00 74.12 77 TYR A O 1
ATOM 647 N N . LEU A 1 78 ? -0.868 23.186 -5.217 1.00 73.38 78 LEU A N 1
ATOM 648 C CA . LEU A 1 78 ? -0.868 23.297 -6.684 1.00 73.38 78 LEU A CA 1
ATOM 649 C C . LEU A 1 78 ? 0.323 22.581 -7.344 1.00 73.38 78 LEU A C 1
ATOM 651 O O . LEU A 1 78 ? 0.149 21.883 -8.343 1.00 73.38 78 LEU A O 1
ATOM 655 N N . HIS A 1 79 ? 1.530 22.719 -6.785 1.00 74.38 79 HIS A N 1
ATOM 656 C CA . HIS A 1 79 ? 2.716 22.036 -7.317 1.00 74.38 79 HIS A CA 1
ATOM 657 C C . HIS A 1 79 ? 2.603 20.516 -7.161 1.00 74.38 79 HIS A C 1
ATOM 659 O O . HIS A 1 79 ? 2.840 19.786 -8.128 1.00 74.38 79 HIS A O 1
ATOM 665 N N . LYS A 1 80 ? 2.162 20.039 -5.988 1.00 74.62 80 LYS A N 1
ATOM 666 C CA . LYS A 1 80 ? 1.904 18.613 -5.744 1.00 74.62 80 LYS A CA 1
ATOM 667 C C . LYS A 1 80 ? 0.830 18.062 -6.685 1.00 74.62 80 LYS A C 1
ATOM 669 O O . LYS A 1 80 ? 0.970 16.951 -7.193 1.00 74.62 80 LYS A O 1
ATOM 674 N N . GLU A 1 81 ? -0.221 18.827 -6.971 1.00 78.38 81 GLU A N 1
ATOM 675 C CA . GLU A 1 81 ? -1.300 18.404 -7.866 1.00 78.38 81 GLU A CA 1
ATOM 676 C C . GLU A 1 81 ? -0.834 18.298 -9.329 1.00 78.38 81 GLU A C 1
ATOM 678 O O . GLU A 1 81 ? -1.191 17.345 -10.027 1.00 78.38 81 GLU A O 1
ATOM 683 N N . ILE A 1 82 ? 0.003 19.234 -9.791 1.00 76.50 82 ILE A N 1
ATOM 684 C CA . ILE A 1 82 ? 0.609 19.182 -11.130 1.00 76.50 82 ILE A CA 1
ATOM 685 C C . ILE A 1 82 ? 1.538 17.971 -11.250 1.00 76.50 82 ILE A C 1
ATOM 687 O O . ILE A 1 82 ? 1.410 17.201 -12.204 1.00 76.50 82 ILE A O 1
ATOM 691 N N . GLU A 1 83 ? 2.431 17.756 -10.280 1.00 75.00 83 GLU A N 1
ATOM 692 C CA . GLU A 1 83 ? 3.304 16.577 -10.263 1.00 75.00 83 GLU A CA 1
ATOM 693 C C . GLU A 1 83 ? 2.487 15.281 -10.242 1.00 75.00 83 GLU A C 1
ATOM 695 O O . GLU A 1 83 ? 2.781 14.343 -10.983 1.00 75.00 83 GLU A O 1
ATOM 700 N N . LYS A 1 84 ? 1.412 15.236 -9.451 1.00 74.88 84 LYS A N 1
ATOM 701 C CA . LYS A 1 84 ? 0.489 14.102 -9.389 1.00 74.88 84 LYS A CA 1
ATOM 702 C C . LYS A 1 84 ? -0.158 13.824 -10.743 1.00 74.88 84 LYS A C 1
ATOM 704 O O . LYS A 1 84 ? -0.183 12.665 -11.153 1.00 74.88 84 LYS A O 1
ATOM 709 N N . LYS A 1 85 ? -0.650 14.848 -11.450 1.00 78.31 85 LYS A N 1
ATOM 710 C CA . LYS A 1 85 ? -1.230 14.694 -12.797 1.00 78.31 85 LYS A CA 1
ATOM 711 C C . LYS A 1 85 ? -0.196 14.160 -13.786 1.00 78.31 85 LYS A C 1
ATOM 713 O O . LYS A 1 85 ? -0.451 13.145 -14.425 1.00 78.31 85 LYS A O 1
ATOM 718 N N . GLN A 1 86 ? 1.006 14.735 -13.802 1.00 75.75 86 GLN A N 1
ATOM 719 C CA . GLN A 1 86 ? 2.098 14.266 -14.662 1.00 75.75 86 GLN A CA 1
ATOM 720 C C . GLN A 1 86 ? 2.504 12.817 -14.360 1.00 75.75 86 GLN A C 1
ATOM 722 O O . GLN A 1 86 ? 2.786 12.044 -15.273 1.00 75.75 86 GLN A O 1
ATOM 727 N N . LYS A 1 87 ? 2.525 12.414 -13.083 1.00 74.56 87 LYS A N 1
ATOM 728 C CA . LYS A 1 87 ? 2.824 11.029 -12.694 1.00 74.56 87 LYS A CA 1
ATOM 729 C C . LYS A 1 87 ? 1.689 10.067 -13.055 1.00 74.56 87 LYS A C 1
ATOM 731 O O . LYS A 1 87 ? 1.971 8.961 -13.497 1.00 74.56 87 LYS A O 1
ATOM 736 N N . LEU A 1 88 ? 0.426 10.476 -12.918 1.00 73.88 88 LEU A N 1
ATOM 737 C CA . LEU A 1 88 ? -0.740 9.670 -13.315 1.00 73.88 88 LEU A CA 1
ATOM 738 C C . LEU A 1 88 ? -0.799 9.403 -14.826 1.00 73.88 88 LEU A C 1
ATOM 740 O O . LEU A 1 88 ? -1.359 8.386 -15.237 1.00 73.88 88 LEU A O 1
ATOM 744 N N . GLU A 1 89 ? -0.208 10.288 -15.627 1.00 76.88 89 GLU A N 1
ATOM 745 C CA . GLU A 1 89 ? -0.060 10.148 -17.079 1.00 76.88 89 GLU A CA 1
ATOM 746 C C . GLU A 1 89 ? 1.096 9.216 -17.484 1.00 76.88 89 GLU A C 1
ATOM 748 O O . GLU A 1 89 ? 1.197 8.852 -18.651 1.00 76.88 89 GLU A O 1
ATOM 753 N N . ARG A 1 90 ? 1.953 8.770 -16.548 1.00 84.75 90 ARG A N 1
ATOM 754 C CA . ARG A 1 90 ? 3.111 7.915 -16.874 1.00 84.75 90 ARG A CA 1
ATOM 755 C C . ARG A 1 90 ? 2.739 6.518 -17.350 1.00 84.75 90 ARG A C 1
ATOM 757 O O . ARG A 1 90 ? 3.630 5.820 -17.822 1.00 84.75 90 ARG A O 1
ATOM 764 N N . SER A 1 91 ? 1.513 6.038 -17.133 1.00 90.06 91 SER A N 1
ATOM 765 C CA . SER A 1 91 ? 1.143 4.668 -17.505 1.00 90.06 91 SER A CA 1
ATOM 766 C C . SER A 1 91 ? -0.341 4.466 -17.754 1.00 90.06 91 SER A C 1
ATOM 768 O O . SER A 1 91 ? -1.199 4.891 -16.971 1.00 90.06 91 SER A O 1
ATOM 770 N N . GLU A 1 92 ? -0.615 3.699 -18.805 1.00 93.31 92 GLU A N 1
ATOM 771 C CA . GLU A 1 92 ? -1.949 3.231 -19.160 1.00 93.31 92 GLU A CA 1
ATOM 772 C C . GLU A 1 92 ? -2.469 2.200 -18.148 1.00 93.31 92 GLU A C 1
ATOM 774 O O . GLU A 1 92 ? -1.715 1.440 -17.525 1.00 93.31 92 GLU A O 1
ATOM 779 N N . ARG A 1 93 ? -3.793 2.147 -17.984 1.00 94.19 93 ARG A N 1
ATOM 780 C CA . ARG A 1 93 ? -4.448 1.229 -17.041 1.00 94.19 93 ARG A CA 1
ATOM 781 C C . ARG A 1 93 ? -4.182 -0.229 -17.413 1.00 94.19 93 ARG A C 1
ATOM 783 O O . ARG A 1 93 ? -3.953 -1.057 -16.535 1.00 94.19 93 ARG A O 1
ATOM 790 N N . GLU A 1 94 ? -4.173 -0.542 -18.703 1.00 95.50 94 GLU A N 1
ATOM 791 C CA . GLU A 1 94 ? -3.955 -1.873 -19.263 1.00 95.50 94 GLU A CA 1
ATOM 792 C C . GLU A 1 94 ? -2.578 -2.424 -18.883 1.00 95.50 94 GLU A C 1
ATOM 794 O O . GLU A 1 94 ? -2.451 -3.599 -18.528 1.00 95.50 94 GLU A O 1
ATOM 799 N N . PHE A 1 95 ? -1.551 -1.572 -18.921 1.00 96.25 95 PHE A N 1
ATOM 800 C CA . PHE A 1 95 ? -0.203 -1.919 -18.484 1.00 96.25 95 PHE A CA 1
ATOM 801 C C . PHE A 1 95 ? -0.191 -2.291 -16.995 1.00 96.25 95 PHE A C 1
ATOM 803 O O . PHE A 1 95 ? 0.269 -3.376 -16.626 1.00 96.25 95 PHE A O 1
ATOM 810 N N . LEU A 1 96 ? -0.768 -1.436 -16.144 1.00 96.81 96 LEU A N 1
ATOM 811 C CA . LEU A 1 96 ? -0.830 -1.670 -14.700 1.00 96.81 96 LEU A CA 1
ATOM 812 C C . LEU A 1 96 ? -1.622 -2.944 -14.370 1.00 96.81 96 LEU A C 1
ATOM 814 O O . LEU A 1 96 ? -1.183 -3.753 -13.553 1.00 96.81 96 LEU A O 1
ATOM 818 N N . GLN A 1 97 ? -2.742 -3.182 -15.057 1.00 97.25 97 GLN A N 1
ATOM 819 C CA . GLN A 1 97 ? -3.562 -4.377 -14.865 1.00 97.25 97 GLN A CA 1
ATOM 820 C C . GLN A 1 97 ? -2.789 -5.664 -15.183 1.00 97.25 97 GLN A C 1
ATOM 822 O O . GLN A 1 97 ? -2.934 -6.664 -14.477 1.00 97.25 97 GLN A O 1
ATOM 827 N N . ARG A 1 98 ? -1.918 -5.657 -16.201 1.00 97.31 98 ARG A N 1
ATOM 828 C CA . ARG A 1 98 ? -1.061 -6.816 -16.497 1.00 97.31 98 ARG A CA 1
ATOM 829 C C . ARG A 1 98 ? -0.065 -7.108 -15.377 1.00 97.31 98 ARG A C 1
ATOM 831 O O . ARG A 1 98 ? 0.187 -8.281 -15.110 1.00 97.31 98 ARG A O 1
ATOM 838 N N . ILE A 1 99 ? 0.463 -6.081 -14.707 1.00 97.50 99 ILE A N 1
ATOM 839 C CA . ILE A 1 99 ? 1.299 -6.268 -13.512 1.00 97.50 99 ILE A CA 1
ATOM 840 C C . ILE A 1 99 ? 0.466 -6.893 -12.389 1.00 97.50 99 ILE A C 1
ATOM 842 O O . ILE A 1 99 ? 0.872 -7.912 -11.825 1.00 97.50 99 ILE A O 1
ATOM 846 N N . ILE A 1 100 ? -0.715 -6.334 -12.102 1.00 97.75 100 ILE A N 1
ATOM 847 C CA . ILE A 1 100 ? -1.617 -6.835 -11.052 1.00 97.75 100 ILE A CA 1
ATOM 848 C C . ILE A 1 100 ? -1.986 -8.304 -11.268 1.00 97.75 100 ILE A C 1
ATOM 850 O O . ILE A 1 100 ? -1.960 -9.072 -10.312 1.00 97.75 100 ILE A O 1
ATOM 854 N N . ASN A 1 101 ? -2.209 -8.740 -12.508 1.00 96.94 101 ASN A N 1
ATOM 855 C CA . ASN A 1 101 ? -2.547 -10.135 -12.813 1.00 96.94 101 ASN A CA 1
ATOM 856 C C . ASN A 1 101 ? -1.435 -11.148 -12.461 1.00 96.94 101 ASN A C 1
ATOM 858 O O . ASN A 1 101 ? -1.711 -12.340 -12.351 1.00 96.94 101 ASN A O 1
ATOM 862 N N . ILE A 1 102 ? -0.187 -10.703 -12.276 1.00 97.19 102 ILE A N 1
ATOM 863 C CA . ILE A 1 102 ? 0.953 -11.564 -11.906 1.00 97.19 102 ILE A CA 1
ATOM 864 C C . ILE A 1 102 ? 1.213 -11.548 -10.397 1.00 97.19 102 ILE A C 1
ATOM 866 O O . ILE A 1 102 ? 1.724 -12.521 -9.836 1.00 97.19 102 ILE A O 1
ATOM 870 N N . ILE A 1 103 ? 0.819 -10.476 -9.708 1.00 96.75 103 ILE A N 1
ATOM 871 C CA . ILE A 1 103 ? 1.035 -10.315 -8.268 1.00 96.75 103 ILE A CA 1
ATOM 872 C C . ILE A 1 103 ? 0.502 -11.467 -7.397 1.00 96.75 103 ILE A C 1
ATOM 874 O O . ILE A 1 103 ? 1.190 -11.788 -6.422 1.00 96.75 103 ILE A O 1
ATOM 878 N N . PRO A 1 104 ? -0.620 -12.150 -7.707 1.00 97.50 104 PRO A N 1
ATOM 879 C CA . PRO A 1 104 ? -1.082 -13.311 -6.942 1.00 97.50 104 PRO A CA 1
ATOM 880 C C . PRO A 1 104 ? -0.021 -14.391 -6.696 1.00 97.50 104 PRO A C 1
ATOM 882 O O . PRO A 1 104 ? -0.048 -15.060 -5.667 1.00 97.50 104 PRO A O 1
ATOM 885 N N . ILE A 1 105 ? 0.958 -14.536 -7.592 1.00 97.38 105 ILE A N 1
ATOM 886 C CA . ILE A 1 105 ? 2.054 -15.506 -7.446 1.00 97.38 105 ILE A CA 1
ATOM 887 C C . ILE A 1 105 ? 3.000 -15.117 -6.293 1.00 97.38 105 ILE A C 1
ATOM 889 O O . ILE A 1 105 ? 3.608 -15.980 -5.658 1.00 97.38 105 ILE A O 1
ATOM 893 N N . HIS A 1 106 ? 3.110 -13.819 -6.001 1.00 97.19 106 HIS A N 1
ATOM 894 C CA . HIS A 1 106 ? 4.095 -13.242 -5.085 1.00 97.19 106 HIS A CA 1
ATOM 895 C C . HIS A 1 106 ? 3.509 -12.673 -3.787 1.00 97.19 106 HIS A C 1
ATOM 897 O O . HIS A 1 106 ? 4.257 -12.414 -2.847 1.00 97.19 106 HIS A O 1
ATOM 903 N N . VAL A 1 107 ? 2.191 -12.462 -3.706 1.00 96.12 107 VAL A N 1
ATOM 904 C CA . VAL A 1 107 ? 1.541 -11.762 -2.576 1.00 96.12 107 VAL A CA 1
ATOM 905 C C . VAL A 1 107 ? 1.816 -12.422 -1.213 1.00 96.12 107 VAL A C 1
ATOM 907 O O . VAL A 1 107 ? 1.926 -11.748 -0.182 1.00 96.12 107 VAL A O 1
ATOM 910 N N . LYS A 1 108 ? 2.034 -13.742 -1.202 1.00 96.44 108 LYS A N 1
ATOM 911 C CA . LYS A 1 108 ? 2.404 -14.500 -0.000 1.00 96.44 108 LYS A CA 1
ATOM 912 C C . LYS A 1 108 ? 3.717 -14.029 0.631 1.00 96.44 108 LYS A C 1
ATOM 914 O O . LYS A 1 108 ? 3.850 -14.109 1.850 1.00 96.44 108 LYS A O 1
ATOM 919 N N . ASP A 1 109 ? 4.625 -13.458 -0.157 1.00 96.56 109 ASP A N 1
ATOM 920 C CA . ASP A 1 109 ? 5.955 -13.012 0.272 1.00 96.56 109 ASP A CA 1
ATOM 921 C C . ASP A 1 109 ? 5.978 -11.517 0.654 1.00 96.56 109 ASP A C 1
ATOM 923 O O . ASP A 1 109 ? 7.021 -10.957 0.995 1.00 96.56 109 ASP A O 1
ATOM 927 N N . PHE A 1 110 ? 4.837 -10.821 0.588 1.00 97.38 110 PHE A N 1
ATOM 928 C CA . PHE A 1 110 ? 4.779 -9.386 0.878 1.00 97.38 110 PHE A CA 1
ATOM 929 C C . PHE A 1 110 ? 4.729 -9.095 2.376 1.00 97.38 110 PHE A C 1
ATOM 931 O O . PHE A 1 110 ? 3.997 -9.730 3.129 1.00 97.38 110 PHE A O 1
ATOM 938 N N . TYR A 1 111 ? 5.475 -8.088 2.818 1.00 96.81 111 TYR A N 1
ATOM 939 C CA . TYR A 1 111 ? 5.320 -7.535 4.164 1.00 96.81 111 TYR A CA 1
ATOM 940 C C . TYR A 1 111 ? 4.040 -6.691 4.250 1.00 96.81 111 TYR A C 1
ATOM 942 O O . TYR A 1 111 ? 3.610 -6.175 3.213 1.00 96.81 111 TYR A O 1
ATOM 950 N N . PRO A 1 112 ? 3.469 -6.492 5.455 1.00 97.31 112 PRO A N 1
ATOM 951 C CA . PRO A 1 112 ? 2.306 -5.631 5.675 1.00 97.31 112 PRO A CA 1
ATOM 952 C C . PRO A 1 112 ? 2.350 -4.303 4.919 1.00 97.31 112 PRO A C 1
ATOM 954 O O . PRO A 1 112 ? 1.418 -3.994 4.192 1.00 97.31 112 PRO A O 1
ATOM 957 N N . SER A 1 113 ? 3.474 -3.582 4.978 1.00 95.88 113 SER A N 1
ATOM 958 C CA . SER A 1 113 ? 3.633 -2.297 4.287 1.00 95.88 113 SER A CA 1
ATOM 959 C C . SER A 1 113 ? 3.473 -2.384 2.770 1.00 95.88 113 SER A C 1
ATOM 961 O O . SER A 1 113 ? 2.844 -1.522 2.166 1.00 95.88 113 SER A O 1
ATOM 963 N N . ARG A 1 114 ? 3.988 -3.446 2.138 1.00 95.69 114 ARG A N 1
ATOM 964 C CA . ARG A 1 114 ? 3.828 -3.659 0.690 1.00 95.69 114 ARG A CA 1
ATOM 965 C C . ARG A 1 114 ? 2.424 -4.124 0.330 1.00 95.69 114 ARG A C 1
ATOM 967 O O . ARG A 1 114 ? 1.928 -3.728 -0.715 1.00 95.69 114 ARG A O 1
ATOM 974 N N . LEU A 1 115 ? 1.796 -4.951 1.171 1.00 97.00 115 LEU A N 1
ATOM 975 C CA . LEU A 1 115 ? 0.398 -5.358 0.993 1.00 97.00 115 LEU A CA 1
ATOM 976 C C . LEU A 1 115 ? -0.537 -4.152 1.054 1.00 97.00 115 LEU A C 1
ATOM 978 O O . LEU A 1 115 ? -1.344 -3.973 0.147 1.00 97.00 115 LEU A O 1
ATOM 982 N N . THR A 1 116 ? -0.390 -3.314 2.081 1.00 96.56 116 THR A N 1
ATOM 983 C CA . THR A 1 116 ? -1.160 -2.078 2.230 1.00 96.56 116 THR A CA 1
ATOM 984 C C . THR A 1 116 ? -0.933 -1.163 1.037 1.00 96.56 116 THR A C 1
ATOM 986 O O . THR A 1 116 ? -1.896 -0.748 0.400 1.00 96.56 116 THR A O 1
ATOM 989 N N . ARG A 1 117 ? 0.331 -0.926 0.663 1.00 94.38 117 ARG A N 1
ATOM 990 C CA . ARG A 1 117 ? 0.646 -0.049 -0.465 1.00 94.38 117 ARG A CA 1
ATOM 991 C C . ARG A 1 117 ? 0.070 -0.552 -1.790 1.00 94.38 117 ARG A C 1
ATOM 993 O O . ARG A 1 117 ? -0.529 0.213 -2.538 1.00 94.38 117 ARG A O 1
ATOM 1000 N N . LEU A 1 118 ? 0.203 -1.846 -2.068 1.00 96.12 118 LEU A N 1
ATOM 1001 C CA . LEU A 1 118 ? -0.411 -2.469 -3.236 1.00 96.12 118 LEU A CA 1
ATOM 1002 C C . LEU A 1 118 ? -1.931 -2.268 -3.244 1.00 96.12 118 LEU A C 1
ATOM 1004 O O . LEU A 1 118 ? -2.502 -1.946 -4.284 1.00 96.12 118 LEU A O 1
ATOM 1008 N N . ALA A 1 119 ? -2.581 -2.471 -2.098 1.00 96.81 119 ALA A N 1
ATOM 1009 C CA . ALA A 1 119 ? -4.022 -2.341 -1.973 1.00 96.81 119 ALA A CA 1
ATOM 1010 C C . ALA A 1 119 ? -4.499 -0.914 -2.280 1.00 96.81 119 ALA A C 1
ATOM 1012 O O . ALA A 1 119 ? -5.471 -0.738 -3.015 1.00 96.81 119 ALA A O 1
ATOM 1013 N N . GLU A 1 120 ? -3.778 0.094 -1.791 1.00 94.81 120 GLU A N 1
ATOM 1014 C CA . GLU A 1 120 ? -4.032 1.503 -2.104 1.00 94.81 120 GLU A CA 1
ATOM 1015 C C . GLU A 1 120 ? -3.887 1.794 -3.590 1.00 94.81 120 GLU A C 1
ATOM 1017 O O . GLU A 1 120 ? -4.792 2.376 -4.176 1.00 94.81 120 GLU A O 1
ATOM 1022 N N . VAL A 1 121 ? -2.792 1.345 -4.215 1.00 93.62 121 VAL A N 1
ATOM 1023 C CA . VAL A 1 121 ? -2.569 1.529 -5.657 1.00 93.62 121 VAL A CA 1
ATOM 1024 C C . VAL A 1 121 ? -3.712 0.917 -6.463 1.00 93.62 121 VAL A C 1
ATOM 1026 O O . VAL A 1 121 ? -4.212 1.544 -7.398 1.00 93.62 121 VAL A O 1
ATOM 1029 N N . CYS A 1 122 ? -4.157 -0.285 -6.086 1.00 95.62 122 CYS A N 1
ATOM 1030 C CA . CYS A 1 122 ? -5.259 -0.951 -6.768 1.00 95.62 122 CYS A CA 1
ATOM 1031 C C . CYS A 1 122 ? -6.563 -0.159 -6.627 1.00 95.62 122 CYS A C 1
ATOM 1033 O O . CYS A 1 122 ? -7.256 0.049 -7.614 1.00 95.62 122 CYS A O 1
ATOM 1035 N N . VAL A 1 123 ? -6.879 0.346 -5.432 1.00 94.81 123 VAL A N 1
ATOM 1036 C CA . VAL A 1 123 ? -8.087 1.158 -5.221 1.00 94.81 123 VAL A CA 1
ATOM 1037 C C . VAL A 1 123 ? -8.007 2.495 -5.960 1.00 94.81 123 VAL A C 1
ATOM 1039 O O . VAL A 1 123 ? -8.946 2.864 -6.657 1.00 94.81 123 VAL A O 1
ATOM 1042 N N . GLN A 1 124 ? -6.878 3.196 -5.862 1.00 91.25 124 GLN A N 1
ATOM 1043 C CA . GLN A 1 124 ? -6.650 4.509 -6.471 1.00 91.25 124 GLN A CA 1
ATOM 1044 C C . GLN A 1 124 ? -6.760 4.483 -8.001 1.00 91.25 124 GLN A C 1
ATOM 1046 O O . GLN A 1 124 ? -7.162 5.472 -8.611 1.00 91.25 124 GLN A O 1
ATOM 1051 N N . ARG A 1 125 ? -6.349 3.379 -8.630 1.00 92.12 125 ARG A N 1
ATOM 1052 C CA . ARG A 1 125 ? -6.331 3.218 -10.093 1.00 92.12 125 ARG A CA 1
ATOM 1053 C C . ARG A 1 125 ? -7.406 2.264 -10.608 1.00 92.12 125 ARG A C 1
ATOM 1055 O O . ARG A 1 125 ? -7.379 1.924 -11.789 1.00 92.12 125 ARG A O 1
ATOM 1062 N N . GLU A 1 126 ? -8.319 1.835 -9.738 1.00 94.88 126 GLU A N 1
ATOM 1063 C CA . GLU A 1 126 ? -9.367 0.857 -10.047 1.00 94.88 126 GLU A CA 1
ATOM 1064 C C . GLU A 1 126 ? -8.810 -0.410 -10.727 1.00 94.88 126 GLU A C 1
ATOM 1066 O O . GLU A 1 126 ? -9.306 -0.870 -11.759 1.00 94.88 126 GLU A O 1
ATOM 1071 N N . LEU A 1 127 ? -7.721 -0.953 -10.185 1.00 96.19 127 LEU A N 1
ATOM 1072 C CA . LEU A 1 127 ? -7.053 -2.145 -10.700 1.00 96.19 127 LEU A CA 1
ATOM 1073 C C . LEU A 1 127 ? -7.452 -3.384 -9.905 1.00 96.19 127 LEU A C 1
ATOM 1075 O O . LEU A 1 127 ? -7.695 -3.321 -8.701 1.00 96.19 127 LEU A O 1
ATOM 1079 N N . GLY A 1 128 ? -7.405 -4.531 -10.576 1.00 96.88 128 GLY A N 1
ATOM 1080 C CA . GLY A 1 128 ? -7.771 -5.812 -9.980 1.00 96.88 128 GLY A CA 1
ATOM 1081 C C . GLY A 1 128 ? -9.280 -6.041 -9.987 1.00 96.88 128 GLY A C 1
ATOM 1082 O O . GLY A 1 128 ? -10.080 -5.123 -9.811 1.00 96.88 128 GLY A O 1
ATOM 1083 N N . ASP A 1 129 ? -9.666 -7.291 -10.211 1.00 96.62 129 ASP A N 1
ATOM 1084 C CA . ASP A 1 129 ? -11.051 -7.733 -10.098 1.00 96.62 129 ASP A CA 1
ATOM 1085 C C . ASP A 1 129 ? -11.395 -8.084 -8.641 1.00 96.62 129 ASP A C 1
ATOM 1087 O O . ASP A 1 129 ? -10.530 -8.172 -7.766 1.00 96.62 129 ASP A O 1
ATOM 1091 N N . ASP A 1 130 ? -12.677 -8.303 -8.350 1.00 96.19 130 ASP A N 1
ATOM 1092 C CA . A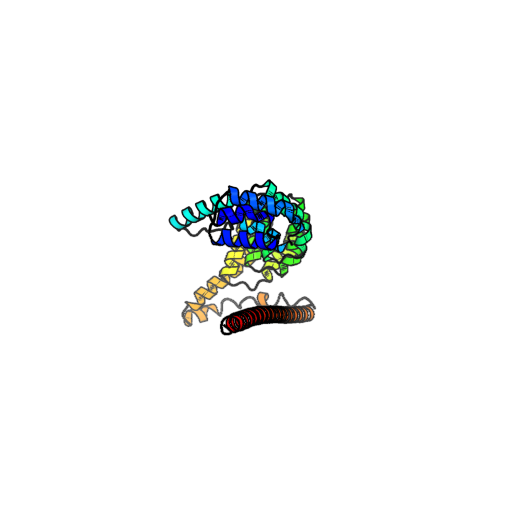SP A 1 130 ? -13.107 -8.644 -6.988 1.00 96.19 130 ASP A CA 1
ATOM 1093 C C . ASP A 1 130 ? -12.479 -9.946 -6.488 1.00 96.19 130 ASP A C 1
ATOM 1095 O O . ASP A 1 130 ? -12.210 -10.093 -5.294 1.00 96.19 130 ASP A O 1
ATOM 1099 N 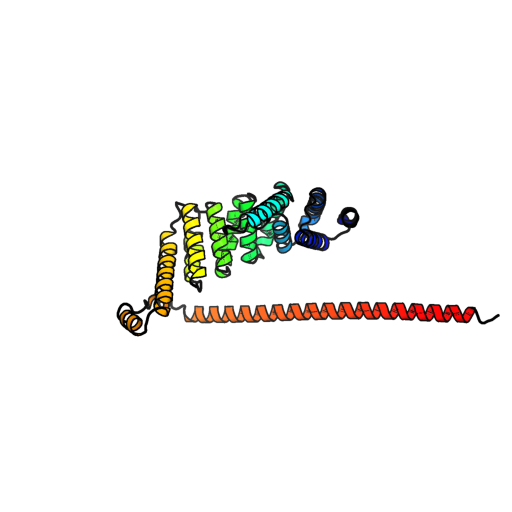N . ARG A 1 131 ? -12.179 -10.868 -7.408 1.00 96.75 131 ARG A N 1
ATOM 1100 C CA . ARG A 1 131 ? -11.465 -12.104 -7.105 1.00 96.75 131 ARG A CA 1
ATOM 1101 C C . ARG A 1 131 ? -10.070 -11.816 -6.554 1.00 96.75 131 ARG A C 1
ATOM 1103 O O . ARG A 1 131 ? -9.708 -12.367 -5.517 1.00 96.75 131 ARG A O 1
ATOM 1110 N N . PHE A 1 132 ? -9.307 -10.935 -7.200 1.00 97.56 132 PHE A N 1
ATOM 1111 C CA . PHE A 1 132 ? -7.995 -10.500 -6.734 1.00 97.56 132 PHE A CA 1
ATOM 1112 C C . PHE A 1 132 ? -8.058 -9.940 -5.308 1.00 97.56 132 PHE A C 1
ATOM 1114 O O . PHE A 1 132 ? -7.251 -10.315 -4.454 1.00 97.56 132 PHE A O 1
ATOM 1121 N N . TYR A 1 133 ? -9.046 -9.090 -5.024 1.00 97.56 133 TYR A N 1
ATOM 1122 C CA . TYR A 1 133 ? -9.223 -8.529 -3.686 1.00 97.56 133 TYR A CA 1
ATOM 1123 C C . TYR A 1 133 ? -9.574 -9.598 -2.649 1.00 97.56 133 TYR A C 1
ATOM 1125 O O . TYR A 1 133 ? -8.877 -9.714 -1.643 1.00 97.56 133 TYR A O 1
ATOM 1133 N N . LYS A 1 134 ? -10.624 -10.390 -2.889 1.00 96.06 134 LYS A N 1
ATOM 1134 C CA . LYS A 1 134 ? -11.167 -11.329 -1.898 1.00 96.06 134 LYS A CA 1
ATOM 1135 C C . LYS A 1 134 ? -10.257 -12.541 -1.684 1.00 96.06 134 LYS A C 1
ATOM 1137 O O . LYS A 1 134 ? -9.898 -12.848 -0.551 1.00 96.06 134 LYS A O 1
ATOM 1142 N N . GLU A 1 135 ? -9.845 -13.210 -2.761 1.00 96.50 135 GLU A N 1
ATOM 1143 C CA . GLU A 1 135 ? -9.114 -14.484 -2.674 1.00 96.50 135 GLU A CA 1
ATOM 1144 C C . GLU A 1 135 ? -7.619 -14.309 -2.394 1.00 96.50 135 GLU A C 1
ATOM 1146 O O . GLU A 1 135 ? -6.978 -15.230 -1.888 1.00 96.50 135 GLU A O 1
ATOM 1151 N N . PHE A 1 136 ? -7.049 -13.143 -2.711 1.00 96.94 136 PHE A N 1
ATOM 1152 C CA . PHE A 1 136 ? -5.614 -12.913 -2.565 1.00 96.94 136 PHE A CA 1
ATOM 1153 C C . PHE A 1 136 ? -5.325 -11.781 -1.590 1.00 96.94 136 PHE A C 1
ATOM 1155 O O . PHE A 1 136 ? -4.752 -12.016 -0.528 1.00 96.94 136 PHE A O 1
ATOM 1162 N N . LEU A 1 137 ? -5.703 -10.549 -1.920 1.00 96.94 137 LEU A N 1
ATOM 1163 C CA . LEU A 1 137 ? -5.237 -9.389 -1.167 1.00 96.94 137 LEU A CA 1
ATOM 1164 C C . LEU A 1 137 ? -5.751 -9.397 0.282 1.00 96.94 137 LEU A C 1
ATOM 1166 O O . LEU A 1 137 ? -4.949 -9.378 1.216 1.00 96.94 137 LEU A O 1
ATOM 1170 N N . PHE A 1 138 ? -7.065 -9.494 0.484 1.00 97.19 138 PHE A N 1
ATOM 1171 C CA . PHE A 1 138 ? -7.689 -9.484 1.809 1.00 97.19 138 PHE A CA 1
ATOM 1172 C C . PHE A 1 138 ? -7.422 -10.770 2.586 1.00 97.19 138 PHE A C 1
ATOM 1174 O O . PHE A 1 138 ? -7.151 -10.702 3.784 1.00 97.19 138 PHE A O 1
ATOM 1181 N N . PHE A 1 139 ? -7.349 -11.913 1.902 1.00 97.56 139 PHE A N 1
ATOM 1182 C CA . PHE A 1 139 ? -6.883 -13.157 2.508 1.00 97.56 139 PHE A CA 1
ATOM 1183 C C . PHE A 1 139 ? -5.491 -12.998 3.147 1.00 97.56 139 PHE A C 1
ATOM 1185 O O . PHE A 1 139 ? -5.270 -13.387 4.294 1.00 97.56 139 PHE A O 1
ATOM 1192 N N . TYR A 1 140 ? -4.532 -12.377 2.452 1.00 98.19 140 TYR A N 1
ATOM 1193 C CA . TYR A 1 140 ? -3.201 -12.161 3.027 1.00 98.19 140 TYR A CA 1
ATOM 1194 C C . TYR A 1 140 ? -3.147 -11.022 4.051 1.00 98.19 140 TYR A C 1
ATOM 1196 O O . TYR A 1 140 ? -2.302 -11.082 4.948 1.00 98.19 140 TYR A O 1
ATOM 1204 N N . VAL A 1 141 ? -4.044 -10.033 3.976 1.00 98.19 141 VAL A N 1
ATOM 1205 C CA . VAL A 1 141 ? -4.248 -9.057 5.062 1.00 98.19 141 VAL A CA 1
ATOM 1206 C C . VAL A 1 141 ? -4.680 -9.783 6.335 1.00 98.19 141 VAL A C 1
ATOM 1208 O O . VAL A 1 141 ? -4.030 -9.610 7.363 1.00 98.19 141 VAL A O 1
ATOM 1211 N N . GLU A 1 142 ? -5.687 -10.657 6.266 1.00 97.88 142 GLU A N 1
ATOM 1212 C CA . GLU A 1 142 ? -6.161 -11.464 7.400 1.00 97.88 142 GLU A CA 1
ATOM 1213 C C . GLU A 1 142 ? -5.010 -12.249 8.044 1.00 97.88 142 GLU A C 1
ATOM 1215 O O . GLU A 1 142 ? -4.763 -12.150 9.249 1.00 97.88 142 GLU A O 1
ATOM 1220 N N . LYS A 1 143 ? -4.237 -12.980 7.228 1.00 98.12 143 LYS A N 1
ATOM 1221 C CA . LYS A 1 143 ? -3.114 -13.801 7.710 1.00 98.12 143 LYS A CA 1
ATOM 1222 C C . LYS A 1 143 ? -2.015 -12.982 8.379 1.00 98.12 143 LYS A C 1
ATOM 1224 O O . LYS A 1 143 ? -1.338 -13.495 9.269 1.00 98.12 143 LYS A O 1
ATOM 1229 N N . LYS A 1 144 ? -1.815 -11.734 7.951 1.00 98.31 144 LYS A N 1
ATOM 1230 C CA . LYS A 1 144 ? -0.693 -10.891 8.383 1.00 98.31 144 LYS A CA 1
ATOM 1231 C C . LYS A 1 144 ? -1.098 -9.757 9.314 1.00 98.31 144 LYS A C 1
ATOM 1233 O O . LYS A 1 144 ? -0.205 -9.066 9.788 1.00 98.31 144 LYS A O 1
ATOM 1238 N N . ILE A 1 145 ? -2.379 -9.587 9.651 1.00 98.00 145 ILE A N 1
ATOM 1239 C CA . ILE A 1 145 ? -2.888 -8.443 10.431 1.00 98.00 145 ILE A CA 1
ATOM 1240 C C . ILE A 1 145 ? -2.158 -8.237 11.768 1.00 98.00 145 ILE A C 1
ATOM 1242 O O . ILE A 1 145 ? -1.939 -7.112 12.211 1.00 98.00 145 ILE A O 1
ATOM 1246 N N . LYS A 1 146 ? -1.684 -9.323 12.391 1.00 97.00 146 LYS A N 1
ATOM 1247 C CA . LYS A 1 146 ? -0.896 -9.287 13.637 1.00 97.00 146 LYS A CA 1
ATOM 1248 C C . LYS A 1 146 ? 0.472 -8.611 13.483 1.00 97.00 146 LYS A C 1
ATOM 1250 O O . LYS A 1 146 ? 1.033 -8.158 14.475 1.00 97.00 146 LYS A O 1
ATOM 1255 N N . MET A 1 147 ? 0.998 -8.548 12.263 1.00 97.69 147 MET A N 1
ATOM 1256 C CA . MET A 1 147 ? 2.265 -7.901 11.913 1.00 97.69 147 MET A CA 1
ATOM 1257 C C . MET A 1 147 ? 2.079 -6.448 11.457 1.00 97.69 147 MET A C 1
ATOM 1259 O O . MET A 1 147 ? 3.065 -5.762 11.206 1.00 97.69 147 MET A O 1
ATOM 1263 N N . PHE A 1 148 ? 0.839 -5.972 11.301 1.00 98.25 148 PHE A N 1
ATOM 1264 C CA . PHE A 1 148 ? 0.593 -4.601 10.860 1.00 98.25 148 PHE A CA 1
ATOM 1265 C C . PHE A 1 148 ? 1.018 -3.630 11.962 1.00 98.25 148 PHE A C 1
ATOM 1267 O O . PHE A 1 148 ? 0.712 -3.853 13.139 1.00 98.25 148 PHE A O 1
ATOM 1274 N N . SER A 1 149 ? 1.700 -2.557 11.558 1.00 97.06 149 SER A N 1
ATOM 1275 C CA . SER A 1 149 ? 1.818 -1.333 12.353 1.00 97.06 149 SER A CA 1
ATOM 1276 C C . SER A 1 149 ? 0.471 -0.605 12.398 1.00 97.06 149 SER A C 1
ATOM 1278 O O . SER A 1 149 ? -0.416 -0.897 11.593 1.00 97.06 149 SER A O 1
ATOM 1280 N N . ILE A 1 150 ? 0.331 0.353 13.315 1.00 97.25 150 ILE A N 1
ATOM 1281 C CA . ILE A 1 150 ? -0.876 1.185 13.434 1.00 97.25 150 ILE A CA 1
ATOM 1282 C C . ILE A 1 150 ? -1.137 1.935 12.118 1.00 97.25 150 ILE A C 1
ATOM 1284 O O . ILE A 1 150 ? -2.235 1.840 11.584 1.00 97.25 150 ILE A O 1
ATOM 1288 N N . ASP A 1 151 ? -0.102 2.536 11.520 1.00 96.62 151 ASP A N 1
ATOM 1289 C CA . ASP A 1 151 ? -0.200 3.192 10.206 1.00 96.62 151 ASP A CA 1
ATOM 1290 C C . ASP A 1 151 ? -0.770 2.261 9.118 1.00 96.62 151 ASP A C 1
ATOM 1292 O O . ASP A 1 151 ? -1.786 2.556 8.489 1.00 96.62 151 ASP A O 1
ATOM 1296 N N . ASN A 1 152 ? -0.173 1.074 8.947 1.00 97.31 152 ASN A N 1
ATOM 1297 C CA . ASN A 1 152 ? -0.637 0.110 7.947 1.00 97.31 152 ASN A CA 1
ATOM 1298 C C . ASN A 1 152 ? -2.066 -0.373 8.226 1.00 97.31 152 ASN A C 1
ATOM 1300 O O . ASN A 1 152 ? -2.794 -0.689 7.285 1.00 97.31 152 ASN A O 1
ATOM 1304 N N . TYR A 1 153 ? -2.450 -0.461 9.503 1.00 98.50 153 TYR A N 1
ATOM 1305 C CA . TYR A 1 153 ? -3.794 -0.834 9.929 1.00 98.50 153 TYR A CA 1
ATOM 1306 C C . TYR A 1 153 ? -4.817 0.243 9.546 1.00 98.50 153 TYR A C 1
ATOM 1308 O O . TYR A 1 153 ? -5.797 -0.050 8.868 1.00 98.50 153 TYR A O 1
ATOM 1316 N N . CYS A 1 154 ? -4.561 1.501 9.895 1.00 97.69 154 CYS A N 1
ATOM 1317 C CA . CYS A 1 154 ? -5.410 2.635 9.531 1.00 97.69 154 CYS A CA 1
ATOM 1318 C C . CYS A 1 154 ? -5.595 2.733 8.010 1.00 97.69 154 CYS A C 1
ATOM 1320 O O . CYS A 1 154 ? -6.716 2.823 7.506 1.00 97.69 154 CYS A O 1
ATOM 1322 N N . ARG A 1 155 ? -4.498 2.609 7.259 1.00 96.88 155 ARG A N 1
ATOM 1323 C CA . ARG A 1 155 ? -4.510 2.636 5.792 1.00 96.88 155 ARG A CA 1
ATOM 1324 C C . ARG A 1 155 ? -5.303 1.479 5.189 1.00 96.88 155 ARG A C 1
ATOM 1326 O O . ARG A 1 155 ? -6.108 1.700 4.285 1.00 96.88 155 ARG A O 1
ATOM 1333 N N . ILE A 1 156 ? -5.167 0.255 5.715 1.00 98.06 156 ILE A N 1
ATOM 1334 C CA . ILE A 1 156 ? -5.962 -0.871 5.202 1.00 98.06 156 ILE A CA 1
ATOM 1335 C C . ILE A 1 156 ? -7.454 -0.721 5.523 1.00 98.06 156 ILE A C 1
ATOM 1337 O O . ILE A 1 156 ? -8.275 -1.088 4.686 1.00 98.06 156 ILE A O 1
ATOM 1341 N N . LEU A 1 157 ? -7.8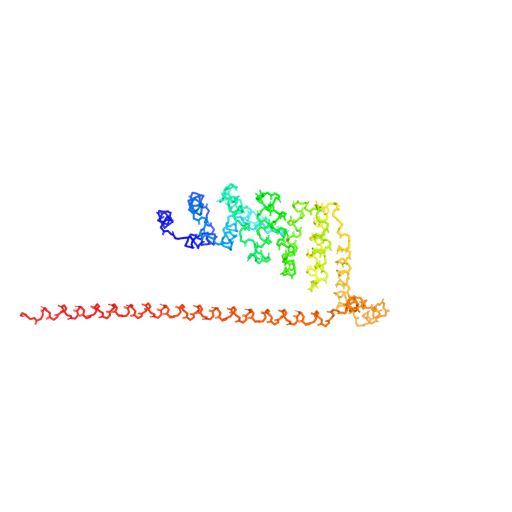32 -0.115 6.658 1.00 98.12 157 LEU A N 1
ATOM 1342 C CA . LEU A 1 157 ? -9.237 0.222 6.927 1.00 98.12 157 LEU A CA 1
ATOM 1343 C C . LEU A 1 157 ? -9.795 1.185 5.869 1.00 98.12 157 LEU A C 1
ATOM 1345 O O . LEU A 1 157 ? -10.906 0.979 5.381 1.00 98.12 157 LEU A O 1
ATOM 1349 N N . ARG A 1 158 ? -9.018 2.195 5.457 1.00 96.69 158 ARG A N 1
ATOM 1350 C CA . ARG A 1 158 ? -9.417 3.139 4.395 1.00 96.69 158 ARG A CA 1
ATOM 1351 C C . ARG A 1 158 ? -9.583 2.446 3.042 1.00 96.69 158 ARG A C 1
ATOM 1353 O O . ARG A 1 158 ? -10.553 2.723 2.329 1.00 96.69 158 ARG A O 1
ATOM 1360 N N . VAL A 1 159 ? -8.683 1.521 2.698 1.00 96.94 159 VAL A N 1
ATOM 1361 C CA . VAL A 1 159 ? -8.796 0.677 1.494 1.00 96.94 159 VAL A CA 1
ATOM 1362 C C . VAL A 1 159 ? -10.081 -0.151 1.543 1.00 96.94 159 VAL A C 1
ATOM 1364 O O . VAL A 1 159 ? -10.866 -0.110 0.596 1.00 96.94 159 VAL A O 1
ATOM 1367 N N . LEU A 1 160 ? -10.316 -0.870 2.645 1.00 97.56 160 LEU A N 1
ATOM 1368 C CA . LEU A 1 160 ? -11.494 -1.723 2.829 1.00 97.56 160 LEU A CA 1
ATOM 1369 C C . LEU A 1 160 ? -12.792 -0.912 2.739 1.00 97.56 160 LEU A C 1
ATOM 1371 O O . LEU A 1 160 ? -13.719 -1.318 2.040 1.00 97.56 160 LEU A O 1
ATOM 1375 N N . GLY A 1 161 ? -12.821 0.269 3.362 1.00 97.06 161 GLY A N 1
ATOM 1376 C CA . GLY A 1 161 ? -13.947 1.193 3.277 1.00 97.06 161 GLY A CA 1
ATOM 1377 C C . GLY A 1 161 ? -14.183 1.711 1.861 1.00 97.06 161 GLY A C 1
ATOM 1378 O O . GLY A 1 161 ? -15.319 1.775 1.408 1.00 97.06 161 GLY A O 1
ATOM 1379 N N . THR A 1 162 ? -13.122 2.032 1.117 1.00 96.12 162 THR A N 1
ATOM 1380 C CA . THR A 1 162 ? -13.248 2.486 -0.280 1.00 96.12 162 THR A CA 1
ATOM 1381 C C . THR A 1 162 ? -13.742 1.377 -1.209 1.00 96.12 162 THR A C 1
ATOM 1383 O O . THR A 1 162 ? -14.503 1.658 -2.128 1.00 96.12 162 THR A O 1
ATOM 1386 N N . LYS A 1 163 ? -13.382 0.116 -0.941 1.00 96.25 163 LYS A N 1
ATOM 1387 C CA . LYS A 1 163 ? -13.936 -1.053 -1.643 1.00 96.25 163 LYS A CA 1
ATOM 1388 C C . LYS A 1 163 ? -15.306 -1.495 -1.125 1.00 96.25 163 LYS A C 1
ATOM 1390 O O . LYS A 1 163 ? -15.833 -2.464 -1.661 1.00 96.25 163 LYS A O 1
ATOM 1395 N N . GLN A 1 164 ? -15.857 -0.817 -0.114 1.00 96.81 164 GLN A N 1
ATOM 1396 C CA . GLN A 1 164 ? -17.120 -1.170 0.540 1.00 96.81 164 GLN A CA 1
ATOM 1397 C C . GLN A 1 164 ? -17.179 -2.653 0.945 1.00 96.81 164 GLN A C 1
ATOM 1399 O O . GLN A 1 164 ? -18.187 -3.329 0.767 1.00 96.81 164 GLN A O 1
ATOM 1404 N N . TYR A 1 165 ? -16.067 -3.191 1.453 1.00 97.12 165 TYR A N 1
ATOM 1405 C CA . TYR A 1 165 ? -15.967 -4.613 1.769 1.00 97.12 165 TYR A CA 1
ATOM 1406 C C . TYR A 1 165 ? -16.684 -4.942 3.085 1.00 97.12 165 TYR A C 1
ATOM 1408 O O . TYR A 1 165 ? -16.092 -4.833 4.154 1.00 97.12 165 TYR A O 1
ATOM 1416 N N . THR A 1 166 ? -17.947 -5.362 3.027 1.00 97.06 166 THR A N 1
ATOM 1417 C CA . THR A 1 166 ? -18.767 -5.661 4.222 1.00 97.06 166 THR A CA 1
ATOM 1418 C C . THR A 1 166 ? -19.190 -7.127 4.344 1.00 97.06 166 THR A C 1
ATOM 1420 O O . THR A 1 166 ? -19.584 -7.551 5.427 1.00 97.06 166 THR A O 1
ATOM 1423 N N . ASP A 1 167 ? -19.049 -7.913 3.274 1.00 96.31 167 ASP A N 1
ATOM 1424 C CA . ASP A 1 167 ? -19.619 -9.266 3.163 1.00 96.31 167 ASP A CA 1
ATOM 1425 C C . ASP A 1 167 ? -19.068 -10.282 4.185 1.00 96.31 167 ASP A C 1
ATOM 1427 O O . ASP A 1 167 ? -19.763 -11.223 4.571 1.00 96.31 167 ASP A O 1
ATOM 1431 N N . ASP A 1 168 ? -17.811 -10.133 4.613 1.00 97.31 168 ASP A N 1
ATOM 1432 C CA . ASP A 1 168 ? -17.120 -11.124 5.444 1.00 97.31 168 ASP A CA 1
ATOM 1433 C C . ASP A 1 168 ? -17.090 -10.719 6.922 1.00 97.31 168 ASP A C 1
ATOM 1435 O O . ASP A 1 168 ? -16.133 -10.141 7.443 1.00 97.31 168 ASP A O 1
ATOM 1439 N N . ILE A 1 169 ? -18.174 -11.050 7.621 1.00 97.12 169 ILE A N 1
ATOM 1440 C CA . ILE A 1 169 ? -18.344 -10.765 9.051 1.00 97.12 169 ILE A CA 1
ATOM 1441 C C . ILE A 1 169 ? -17.249 -11.442 9.894 1.00 97.12 169 ILE A C 1
ATOM 1443 O O . ILE A 1 169 ? -16.836 -10.900 10.922 1.00 97.12 169 ILE A O 1
ATOM 1447 N N . ILE A 1 170 ? -16.753 -12.614 9.476 1.00 97.19 170 ILE A N 1
ATOM 1448 C CA . ILE A 1 170 ? -15.712 -13.343 10.210 1.00 97.19 170 ILE A CA 1
ATOM 1449 C C . ILE A 1 170 ? -14.388 -12.591 10.099 1.00 97.19 170 ILE A C 1
ATOM 1451 O O . ILE A 1 170 ? -13.743 -12.370 11.126 1.00 97.19 170 ILE A O 1
ATOM 1455 N N . PHE A 1 171 ? -14.013 -12.149 8.897 1.00 97.62 171 PHE A N 1
ATOM 1456 C CA . PHE A 1 171 ? -12.845 -11.300 8.666 1.00 97.62 171 PHE A CA 1
ATOM 1457 C C . PHE A 1 171 ? -12.850 -10.069 9.585 1.00 97.62 171 PHE A C 1
ATOM 1459 O O . PHE A 1 171 ? -11.878 -9.815 10.306 1.00 97.62 171 PHE A O 1
ATOM 1466 N N . TRP A 1 172 ? -13.973 -9.350 9.645 1.00 98.25 172 TRP A N 1
ATOM 1467 C CA . TRP A 1 172 ? -14.109 -8.159 10.483 1.00 98.25 172 TRP A CA 1
ATOM 1468 C C . TRP A 1 172 ? -14.028 -8.470 11.981 1.00 98.25 172 TRP A C 1
ATOM 1470 O O . TRP A 1 172 ? -13.158 -7.942 12.682 1.00 98.25 172 TRP A O 1
ATOM 1480 N N . ASN A 1 173 ? -14.888 -9.366 12.466 1.00 96.88 173 ASN A N 1
ATOM 1481 C CA . ASN A 1 173 ? -15.064 -9.603 13.899 1.00 96.88 173 ASN A CA 1
ATOM 1482 C C . ASN A 1 173 ? -13.976 -10.480 14.520 1.00 96.88 173 ASN A C 1
ATOM 1484 O O . ASN A 1 173 ? -13.727 -10.372 15.718 1.00 96.88 173 ASN A O 1
ATOM 1488 N N . SER A 1 174 ? -13.322 -11.339 13.735 1.00 97.50 174 SER A N 1
ATOM 1489 C CA . SER A 1 174 ? -12.304 -12.267 14.247 1.00 97.50 174 SER A CA 1
ATOM 1490 C C . SER A 1 174 ? -10.875 -11.783 14.011 1.00 97.50 174 SER A C 1
ATOM 1492 O O . SER A 1 174 ? -9.976 -12.190 14.748 1.00 97.50 174 SER A O 1
ATOM 1494 N N . PHE A 1 175 ? -10.645 -10.909 13.024 1.00 97.88 175 PHE A N 1
ATOM 1495 C CA . PHE A 1 175 ? -9.289 -10.507 12.638 1.00 97.88 175 PHE A CA 1
ATOM 1496 C C . PHE A 1 175 ? -9.074 -8.996 12.683 1.00 97.88 175 PHE A C 1
ATOM 1498 O O . PHE A 1 175 ? -8.147 -8.545 13.360 1.00 97.88 175 PHE A O 1
ATOM 1505 N N . ILE A 1 176 ? -9.912 -8.209 12.003 1.00 98.25 176 ILE A N 1
ATOM 1506 C CA . ILE A 1 176 ? -9.671 -6.767 11.859 1.00 98.25 176 ILE A CA 1
ATOM 1507 C C . ILE A 1 176 ? -9.959 -5.993 13.145 1.00 98.25 176 ILE A C 1
ATOM 1509 O O . ILE A 1 176 ? -9.069 -5.301 13.640 1.00 98.25 176 ILE A O 1
ATOM 1513 N N . PHE A 1 177 ? -11.161 -6.086 13.712 1.00 98.06 177 PHE A N 1
ATOM 1514 C CA . PHE A 1 177 ? -11.510 -5.310 14.909 1.00 98.06 177 PHE A CA 1
ATOM 1515 C C . PHE A 1 177 ? -10.763 -5.752 16.169 1.00 98.06 177 PHE A C 1
ATOM 1517 O O . PHE A 1 177 ? -10.265 -4.879 16.885 1.00 98.06 177 PHE A O 1
ATOM 1524 N N . PRO A 1 178 ? -10.565 -7.061 16.436 1.00 97.81 178 PRO A N 1
ATOM 1525 C CA . PRO A 1 178 ? -9.804 -7.489 17.606 1.00 97.81 178 PRO A CA 1
ATOM 1526 C C . PRO A 1 178 ? -8.373 -6.947 17.644 1.00 97.81 178 PRO A C 1
ATOM 1528 O O . PRO A 1 178 ? -7.796 -6.804 18.722 1.00 97.81 178 PRO A O 1
ATOM 1531 N N . ARG A 1 179 ? -7.789 -6.625 16.480 1.00 96.69 179 ARG A N 1
ATOM 1532 C CA . ARG A 1 179 ? -6.426 -6.099 16.395 1.00 96.69 179 ARG A CA 1
ATOM 1533 C C . ARG A 1 179 ? -6.255 -4.777 17.147 1.00 96.69 179 ARG A C 1
ATOM 1535 O O . ARG A 1 179 ? -5.184 -4.553 17.705 1.00 96.69 179 ARG A O 1
ATOM 1542 N N . ILE A 1 180 ? -7.298 -3.954 17.215 1.00 96.50 180 ILE A N 1
ATOM 1543 C CA . ILE A 1 180 ? -7.276 -2.634 17.860 1.00 96.50 180 ILE A CA 1
ATOM 1544 C C . ILE A 1 180 ? -6.882 -2.742 19.334 1.00 96.50 180 ILE A C 1
ATOM 1546 O O . ILE A 1 180 ? -6.038 -1.987 19.808 1.00 96.50 180 ILE A O 1
ATOM 1550 N N . TYR A 1 181 ? -7.424 -3.736 20.040 1.00 94.88 181 TYR A N 1
ATOM 1551 C CA . TYR A 1 181 ? -7.170 -3.956 21.469 1.00 94.88 181 TYR A CA 1
ATOM 1552 C C . TYR A 1 181 ? -5.753 -4.451 21.775 1.00 94.88 181 TYR A C 1
ATOM 1554 O O . TYR A 1 181 ? -5.361 -4.522 22.938 1.00 94.88 181 TYR A O 1
ATOM 1562 N N . LEU A 1 182 ? -5.001 -4.847 20.746 1.00 94.19 182 LEU A N 1
ATOM 1563 C CA . LEU A 1 182 ? -3.650 -5.388 20.876 1.00 94.19 182 LEU A CA 1
ATOM 1564 C C . LEU A 1 182 ? -2.568 -4.347 20.576 1.00 94.19 182 LEU A C 1
ATOM 1566 O O . LEU A 1 182 ? -1.385 -4.649 20.743 1.00 94.19 182 LEU A O 1
ATOM 1570 N N . PHE A 1 183 ? -2.938 -3.154 20.104 1.00 92.50 183 PHE A N 1
ATOM 1571 C CA . PHE A 1 183 ? -1.977 -2.097 19.825 1.00 92.50 183 PHE A CA 1
ATOM 1572 C C . PHE A 1 183 ? -1.589 -1.332 21.099 1.00 92.50 183 PHE A C 1
ATOM 1574 O O . PHE A 1 183 ? -2.460 -0.980 21.897 1.00 92.50 183 PHE A O 1
ATOM 1581 N N . PRO A 1 184 ? -0.295 -1.015 21.287 1.00 92.19 184 PRO A N 1
ATOM 1582 C CA . PRO A 1 184 ? 0.135 -0.060 22.299 1.00 92.19 184 PRO A CA 1
ATOM 1583 C C . PRO A 1 184 ? -0.128 1.366 21.793 1.00 92.19 184 PRO A C 1
ATOM 1585 O O . PRO A 1 184 ? 0.761 2.001 21.236 1.00 92.19 184 PRO A O 1
ATOM 1588 N N . LEU A 1 185 ? -1.366 1.842 21.936 1.00 91.44 185 LEU A N 1
ATOM 1589 C CA . LEU A 1 185 ? -1.793 3.142 21.412 1.00 91.44 185 LEU A CA 1
ATOM 1590 C C . LEU A 1 185 ? -1.336 4.295 22.318 1.00 91.44 185 LEU A C 1
ATOM 1592 O O . LEU A 1 185 ? -1.599 4.278 23.523 1.00 91.44 185 LEU A O 1
ATOM 1596 N N . ASN A 1 186 ? -0.718 5.320 21.730 1.00 91.88 186 ASN A N 1
ATOM 1597 C CA . ASN A 1 186 ? -0.636 6.657 22.327 1.00 91.88 186 ASN A CA 1
ATOM 1598 C C . ASN A 1 186 ? -1.850 7.523 21.906 1.00 91.88 186 ASN A C 1
ATOM 1600 O O . ASN A 1 186 ? -2.727 7.057 21.177 1.00 91.88 186 ASN A O 1
ATOM 1604 N N . LYS A 1 187 ? -1.925 8.781 22.364 1.00 91.75 187 LYS A N 1
ATOM 1605 C CA . LYS A 1 187 ? -3.041 9.688 22.032 1.00 91.75 187 LYS A CA 1
ATOM 1606 C C . LYS A 1 187 ? -3.179 9.944 20.526 1.00 91.75 187 LYS A C 1
ATOM 1608 O O . LYS A 1 187 ? -4.291 9.880 20.010 1.00 91.75 187 LYS A O 1
ATOM 1613 N N . SER A 1 188 ? -2.065 10.202 19.840 1.00 94.06 188 SER A N 1
ATOM 1614 C CA . SER A 1 188 ? -2.033 10.429 18.390 1.00 94.06 188 SER A CA 1
ATOM 1615 C C . SER A 1 188 ? -2.483 9.180 17.629 1.00 94.06 188 SER A C 1
ATOM 1617 O O . SER A 1 188 ? -3.390 9.243 16.802 1.00 94.06 188 SER A O 1
ATOM 1619 N N . ASP A 1 189 ? -1.942 8.016 17.996 1.00 95.12 189 ASP A N 1
ATOM 1620 C CA . ASP A 1 189 ? -2.311 6.731 17.399 1.00 95.12 189 ASP A CA 1
ATOM 1621 C C . ASP A 1 189 ? -3.804 6.426 17.584 1.00 95.12 189 ASP A C 1
ATOM 1623 O O . ASP A 1 189 ? -4.482 5.993 16.653 1.00 95.12 189 ASP A O 1
ATOM 1627 N N . ALA A 1 190 ? -4.334 6.651 18.791 1.00 96.38 190 ALA A N 1
ATOM 1628 C CA . ALA A 1 190 ? -5.747 6.449 19.086 1.00 96.38 190 ALA A CA 1
ATOM 1629 C C . ALA A 1 190 ? -6.632 7.378 18.244 1.00 96.38 190 ALA A C 1
ATOM 1631 O O . ALA A 1 190 ? -7.673 6.940 17.760 1.00 96.38 190 ALA A O 1
ATOM 1632 N N . HIS A 1 191 ? -6.205 8.624 18.025 1.00 96.69 191 HIS A N 1
ATOM 1633 C CA . HIS A 1 191 ? -6.910 9.560 17.155 1.00 96.69 191 HIS A CA 1
ATOM 1634 C C . HIS A 1 191 ? -6.914 9.071 15.701 1.00 96.69 191 HIS A C 1
ATOM 1636 O O . HIS A 1 191 ? -7.978 8.940 15.104 1.00 96.69 191 HIS A O 1
ATOM 1642 N N . GLN A 1 192 ? -5.755 8.664 15.175 1.00 96.31 192 GLN A N 1
ATOM 1643 C CA . GLN A 1 192 ? -5.630 8.145 13.811 1.00 96.31 192 GLN A CA 1
ATOM 1644 C C . GLN A 1 192 ? -6.505 6.897 13.571 1.00 96.31 192 GLN A C 1
ATOM 1646 O O . GLN A 1 192 ? -7.135 6.745 12.516 1.00 96.31 192 GLN A O 1
ATOM 1651 N N . VAL A 1 193 ? -6.564 5.989 14.554 1.00 97.69 193 VAL A N 1
ATOM 1652 C CA . VAL A 1 193 ? -7.436 4.804 14.503 1.00 97.69 193 VAL A CA 1
ATOM 1653 C C . VAL A 1 193 ? -8.907 5.211 14.555 1.00 97.69 193 VAL A C 1
ATOM 1655 O O . VAL A 1 193 ? -9.700 4.675 13.779 1.00 97.69 193 VAL A O 1
ATOM 1658 N N . TRP A 1 194 ? -9.279 6.155 15.427 1.00 98.19 194 TRP A N 1
ATOM 1659 C CA . TRP A 1 194 ? -10.648 6.667 15.522 1.00 98.19 194 TRP A CA 1
ATOM 1660 C C . TRP A 1 194 ? -11.122 7.246 14.189 1.00 98.19 194 TRP A C 1
ATOM 1662 O O . TRP A 1 194 ? -12.144 6.807 13.665 1.00 98.19 194 TRP A O 1
ATOM 1672 N N . GLU A 1 195 ? -10.342 8.149 13.593 1.00 97.25 195 GLU A N 1
ATOM 1673 C CA . GLU A 1 195 ? -10.651 8.754 12.293 1.00 97.25 195 GLU A CA 1
ATOM 1674 C C . GLU A 1 195 ? -10.836 7.689 11.210 1.00 97.25 195 GLU A C 1
ATOM 1676 O O . GLU A 1 195 ? -11.782 7.736 10.423 1.00 97.25 195 GLU A O 1
ATOM 1681 N N . SER A 1 196 ? -9.962 6.680 11.198 1.00 97.56 196 SER A N 1
ATOM 1682 C CA . SER A 1 196 ? -10.019 5.597 10.215 1.00 97.56 196 SER A CA 1
ATOM 1683 C C . SER A 1 196 ? -11.258 4.710 10.394 1.00 97.56 196 SER A C 1
ATOM 1685 O O . SER A 1 196 ? -11.854 4.292 9.400 1.00 97.56 196 SER A O 1
ATOM 1687 N N . LEU A 1 197 ? -11.689 4.450 11.634 1.00 98.12 197 LEU A N 1
ATOM 1688 C CA . LEU A 1 197 ? -12.928 3.720 11.927 1.00 98.12 197 LEU A CA 1
ATOM 1689 C C . LEU A 1 197 ? -14.182 4.521 11.569 1.00 98.12 197 LEU A C 1
ATOM 1691 O O . LEU A 1 197 ? -15.135 3.954 11.034 1.00 98.12 197 LEU A O 1
ATOM 1695 N N . VAL A 1 198 ? -14.191 5.826 11.847 1.00 97.38 198 VAL A N 1
ATOM 1696 C CA . VAL A 1 198 ? -15.299 6.715 11.476 1.00 97.38 198 VAL A CA 1
ATOM 1697 C C . VAL A 1 198 ? -15.408 6.796 9.955 1.00 97.38 198 VAL A C 1
ATOM 1699 O O . VAL A 1 198 ? -16.487 6.569 9.409 1.00 97.38 198 VAL A O 1
ATOM 1702 N N . ALA A 1 199 ? -14.294 7.013 9.250 1.00 96.25 199 ALA A N 1
ATOM 1703 C CA . ALA A 1 199 ? -14.258 7.012 7.788 1.00 96.25 199 ALA A CA 1
ATOM 1704 C C . ALA A 1 199 ? -14.745 5.677 7.202 1.00 96.25 199 ALA A C 1
ATOM 1706 O O . ALA A 1 199 ? -15.516 5.662 6.238 1.00 96.25 199 ALA A O 1
ATOM 1707 N N . LEU A 1 200 ? -14.344 4.553 7.808 1.00 97.44 200 LEU A N 1
ATOM 1708 C CA . LEU A 1 200 ? -14.843 3.230 7.447 1.00 97.44 200 LEU A CA 1
ATOM 1709 C C . LEU A 1 200 ? -16.363 3.136 7.632 1.00 97.44 200 LEU A C 1
ATOM 1711 O O . LEU A 1 200 ? -17.049 2.731 6.700 1.00 97.44 200 LEU A O 1
ATOM 1715 N N . LYS A 1 201 ? -16.900 3.547 8.787 1.00 97.75 201 LYS A N 1
ATOM 1716 C CA . LYS A 1 201 ? -18.344 3.502 9.073 1.00 97.75 201 LYS A CA 1
ATOM 1717 C C . LYS A 1 201 ? -19.157 4.376 8.115 1.00 97.75 201 LYS A C 1
ATOM 1719 O O . LYS A 1 201 ? -20.236 3.971 7.691 1.00 97.75 201 LYS A O 1
ATOM 1724 N N . MET A 1 202 ? -18.631 5.538 7.733 1.00 97.00 202 MET A N 1
ATOM 1725 C CA . MET A 1 202 ? -19.274 6.428 6.762 1.00 97.00 202 MET A CA 1
ATOM 1726 C C . MET A 1 202 ? -19.370 5.791 5.369 1.00 97.00 202 MET A C 1
ATOM 1728 O O . MET A 1 202 ? -20.388 5.946 4.695 1.00 97.00 202 MET A O 1
ATOM 1732 N N . LYS A 1 203 ? -18.333 5.056 4.941 1.00 96.88 203 LYS A N 1
ATOM 1733 C CA . LYS A 1 203 ? -18.319 4.352 3.647 1.00 96.88 203 LYS A CA 1
ATOM 1734 C C . LYS A 1 203 ? -19.049 3.003 3.673 1.00 96.88 203 LYS A C 1
ATOM 1736 O O . LYS A 1 203 ? -19.567 2.582 2.646 1.00 96.88 203 LYS A O 1
ATOM 1741 N N . CYS A 1 204 ? -19.084 2.333 4.823 1.00 97.31 204 CYS A N 1
ATOM 1742 C CA . CYS A 1 204 ? -19.671 1.008 5.037 1.00 97.31 204 CYS A CA 1
ATOM 1743 C C . CYS A 1 204 ? -20.774 1.088 6.101 1.00 97.31 204 CYS A C 1
ATOM 1745 O O . CYS A 1 204 ? -20.574 0.686 7.249 1.00 97.31 204 CYS A O 1
ATOM 1747 N N . GLN A 1 205 ? -21.940 1.624 5.735 1.00 96.88 205 GLN A N 1
ATOM 1748 C CA . GLN A 1 205 ? -23.015 1.911 6.695 1.00 96.88 205 GLN A CA 1
ATOM 1749 C C . GLN A 1 205 ? -23.550 0.652 7.391 1.00 96.88 205 GLN A C 1
ATOM 1751 O O . GLN A 1 205 ? -23.878 0.714 8.578 1.00 96.88 205 GLN A O 1
ATOM 1756 N N . ASP A 1 206 ? -23.549 -0.489 6.702 1.00 96.94 206 ASP A N 1
ATOM 1757 C CA . ASP A 1 206 ? -24.021 -1.771 7.238 1.00 96.94 206 ASP A CA 1
ATOM 1758 C C . ASP A 1 206 ? -23.014 -2.449 8.179 1.00 96.94 206 ASP A C 1
ATOM 1760 O O . ASP A 1 206 ? -23.370 -3.360 8.924 1.00 96.94 206 ASP A O 1
ATOM 1764 N N . LEU A 1 207 ? -21.752 -2.004 8.182 1.00 97.38 207 LEU A N 1
ATOM 1765 C CA . LEU A 1 207 ? -20.719 -2.581 9.034 1.00 97.38 207 LEU A CA 1
ATOM 1766 C C . LEU A 1 207 ? -20.874 -2.079 10.476 1.00 97.38 207 LEU A C 1
ATOM 1768 O O . LEU A 1 207 ? -20.902 -0.870 10.731 1.00 97.38 207 LEU A O 1
ATOM 1772 N N . ASP A 1 208 ? -20.965 -2.993 11.441 1.00 97.38 208 ASP A N 1
ATOM 1773 C CA . ASP A 1 208 ? -21.021 -2.637 12.860 1.00 97.38 208 ASP A CA 1
ATOM 1774 C C . ASP A 1 208 ? -19.628 -2.273 13.395 1.00 97.38 208 ASP A C 1
ATOM 1776 O O . ASP A 1 208 ? -18.830 -3.128 13.778 1.00 97.38 208 ASP A O 1
ATOM 1780 N N . CYS A 1 209 ? -19.348 -0.970 13.430 1.00 96.94 209 CYS A N 1
ATOM 1781 C CA . CYS A 1 209 ? -18.140 -0.404 14.026 1.00 96.94 209 CYS A CA 1
ATOM 1782 C C . CYS A 1 209 ? -18.375 0.133 15.451 1.00 96.94 209 CYS A C 1
ATOM 1784 O O . CYS A 1 209 ? -17.478 0.764 16.011 1.00 96.94 209 CYS A O 1
ATOM 1786 N N . THR A 1 210 ? -19.554 -0.058 16.054 1.00 97.25 210 THR A N 1
ATOM 1787 C CA . THR A 1 210 ? -19.921 0.625 17.306 1.00 97.25 210 THR A CA 1
ATOM 1788 C C . THR A 1 210 ? -19.001 0.234 18.460 1.00 97.25 210 THR A C 1
ATOM 1790 O O . THR A 1 210 ? -18.508 1.095 19.187 1.00 97.25 210 THR A O 1
ATOM 1793 N N . ILE A 1 211 ? -18.711 -1.060 18.609 1.00 96.88 211 ILE A N 1
ATOM 1794 C CA . ILE A 1 211 ? -17.836 -1.568 19.673 1.00 96.88 211 ILE A CA 1
ATOM 1795 C C . ILE A 1 211 ? -16.399 -1.012 19.562 1.00 96.88 211 ILE A C 1
ATOM 1797 O O . ILE A 1 211 ? -15.911 -0.461 20.556 1.00 96.88 211 ILE A O 1
ATOM 1801 N N . PRO A 1 212 ? -15.694 -1.122 18.415 1.00 97.69 212 PRO A N 1
ATOM 1802 C CA . PRO A 1 212 ? -14.336 -0.590 18.304 1.00 97.69 212 PRO A CA 1
ATOM 1803 C C . PRO A 1 212 ? -14.275 0.941 18.413 1.00 97.69 212 PRO A C 1
ATOM 1805 O O . PRO A 1 212 ? -13.352 1.449 19.049 1.00 97.69 212 PRO A O 1
ATOM 1808 N N . ILE A 1 213 ? -15.261 1.676 17.882 1.00 98.25 213 ILE A N 1
ATOM 1809 C CA . ILE A 1 213 ? -15.319 3.144 18.007 1.00 98.25 213 ILE A CA 1
ATOM 1810 C C . ILE A 1 213 ? -15.459 3.557 19.476 1.00 98.25 213 ILE A C 1
ATOM 1812 O O . ILE A 1 213 ? -14.628 4.313 19.977 1.00 98.25 213 ILE A O 1
ATOM 1816 N N . ASN A 1 214 ? -16.433 2.996 20.199 1.00 97.44 214 ASN A N 1
ATOM 1817 C CA . ASN A 1 214 ? -16.668 3.325 21.610 1.00 97.44 214 ASN A CA 1
ATOM 1818 C C . ASN A 1 214 ? -15.442 3.033 22.490 1.00 97.44 214 ASN A C 1
ATOM 1820 O O . ASN A 1 214 ? -15.157 3.765 23.442 1.00 97.44 214 ASN A O 1
ATOM 1824 N N . TYR A 1 215 ? -14.707 1.960 22.183 1.00 96.69 215 TYR A N 1
ATOM 1825 C CA . TYR A 1 215 ? -13.461 1.643 22.875 1.00 96.69 215 TYR A CA 1
ATOM 1826 C C . TYR A 1 215 ? -12.411 2.745 22.687 1.00 96.69 215 TYR A C 1
ATOM 1828 O O . TYR A 1 215 ? -11.841 3.216 23.674 1.00 96.69 215 TYR A O 1
ATOM 1836 N N . ILE A 1 216 ? -12.178 3.173 21.443 1.00 97.62 216 ILE A N 1
ATOM 1837 C CA . ILE A 1 216 ? -11.189 4.210 21.143 1.00 97.62 216 ILE A CA 1
ATOM 1838 C C . ILE A 1 216 ? -11.615 5.568 21.711 1.00 97.62 216 ILE A C 1
ATOM 1840 O O . ILE A 1 216 ? -10.788 6.259 22.299 1.00 97.62 216 ILE A O 1
ATOM 1844 N N . GLU A 1 217 ? -12.897 5.928 21.650 1.00 97.38 217 GLU A N 1
ATOM 1845 C CA . GLU A 1 217 ? -13.406 7.157 22.275 1.00 97.38 217 GLU A CA 1
ATOM 1846 C C . GLU A 1 217 ? -13.212 7.167 23.793 1.00 97.38 217 GLU A C 1
ATOM 1848 O O . GLU A 1 217 ? -12.826 8.181 24.378 1.00 97.38 217 GLU A O 1
ATOM 1853 N N . SER A 1 218 ? -13.445 6.029 24.455 1.00 95.12 218 SER A N 1
ATOM 1854 C CA . SER A 1 218 ? -13.160 5.888 25.885 1.00 95.12 218 SER A CA 1
ATOM 1855 C C . SER A 1 218 ? -11.671 6.077 26.183 1.00 95.12 218 SER A C 1
ATOM 1857 O O . SER A 1 218 ? -11.322 6.653 27.214 1.00 95.12 218 SER A O 1
ATOM 1859 N N . LEU A 1 219 ? -10.793 5.603 25.296 1.00 92.25 219 LEU A N 1
ATOM 1860 C CA . LEU A 1 219 ? -9.350 5.763 25.432 1.00 92.25 219 LEU A CA 1
ATOM 1861 C C . LEU A 1 219 ? -8.916 7.223 25.230 1.00 92.25 219 LEU A C 1
ATOM 1863 O O . LEU A 1 219 ? -8.158 7.741 26.045 1.00 92.25 219 LEU A O 1
ATOM 1867 N N . LEU A 1 220 ? -9.450 7.906 24.216 1.00 94.06 220 LEU A N 1
ATOM 1868 C CA . LEU A 1 220 ? -9.183 9.323 23.953 1.00 94.06 220 LEU A CA 1
ATOM 1869 C C . LEU A 1 220 ? -9.589 10.213 25.133 1.00 94.06 220 LEU A C 1
ATOM 1871 O O . LEU A 1 220 ? -8.771 10.998 25.605 1.00 94.06 220 LEU A O 1
ATOM 1875 N N . LYS A 1 221 ? -10.782 10.002 25.704 1.00 93.94 221 LYS A N 1
ATOM 1876 C CA . LYS A 1 221 ? -11.228 10.713 26.917 1.00 93.94 221 LYS A CA 1
ATOM 1877 C C . LYS A 1 221 ? -10.280 10.504 28.099 1.00 93.94 221 LYS A C 1
ATOM 1879 O O . LYS A 1 221 ? -10.050 11.418 28.884 1.00 93.94 221 LYS A O 1
ATOM 1884 N N . LYS A 1 222 ? -9.704 9.304 28.245 1.00 89.81 222 LYS A N 1
ATOM 1885 C CA . LYS A 1 222 ? -8.696 9.042 29.287 1.00 89.81 222 LYS A CA 1
ATOM 1886 C C . LYS A 1 222 ? -7.409 9.822 29.035 1.00 89.81 222 LYS A C 1
ATOM 1888 O O . LYS A 1 222 ? -6.854 10.343 29.994 1.00 89.81 222 LYS A O 1
ATOM 1893 N N . PHE A 1 223 ? -6.952 9.922 27.786 1.00 89.25 223 PHE A N 1
ATOM 1894 C CA . PHE A 1 223 ? -5.787 10.744 27.451 1.00 89.25 223 PHE A CA 1
ATOM 1895 C C . PHE A 1 223 ? -6.037 12.230 27.721 1.00 89.25 223 PHE A C 1
ATOM 1897 O O . PHE A 1 223 ? -5.193 12.875 28.327 1.00 89.25 223 PHE A O 1
ATOM 1904 N N . GLU A 1 224 ? -7.213 12.758 27.376 1.00 89.69 224 GLU A N 1
ATOM 1905 C CA . GLU A 1 224 ? -7.585 14.150 27.675 1.00 89.69 224 GLU A CA 1
ATOM 1906 C C . GLU A 1 224 ? -7.578 14.456 29.179 1.00 89.69 224 GLU A C 1
ATOM 1908 O O . GLU A 1 224 ? -7.091 15.505 29.598 1.00 89.69 224 GLU A O 1
ATOM 1913 N N . LEU A 1 225 ? -8.070 13.525 30.004 1.00 87.00 225 LEU A N 1
ATOM 1914 C CA . LEU A 1 225 ? -8.019 13.660 31.461 1.00 87.00 225 LEU A CA 1
ATOM 1915 C C . LEU A 1 225 ? -6.581 13.658 31.997 1.00 87.00 225 LEU A C 1
ATOM 1917 O O . LEU A 1 225 ? -6.299 14.377 32.952 1.00 87.00 225 LEU A O 1
ATOM 1921 N N . ILE A 1 226 ? -5.682 12.866 31.403 1.00 81.56 226 ILE A N 1
ATOM 1922 C CA . ILE A 1 226 ? -4.265 12.804 31.795 1.00 81.56 226 ILE A CA 1
ATOM 1923 C C . ILE A 1 226 ? -3.541 14.096 31.406 1.00 81.56 226 ILE A C 1
ATOM 1925 O O . ILE A 1 226 ? -2.881 14.689 32.257 1.00 81.56 226 ILE A O 1
ATOM 1929 N N . ASP A 1 227 ? -3.719 14.569 30.173 1.00 80.69 227 ASP A N 1
ATOM 1930 C CA . ASP A 1 227 ? -3.105 15.816 29.700 1.00 80.69 227 ASP A CA 1
ATOM 1931 C C . ASP A 1 227 ? -3.584 17.013 30.529 1.00 80.69 227 ASP A C 1
ATOM 1933 O O . ASP A 1 227 ? -2.804 17.893 30.890 1.00 80.69 227 ASP A O 1
ATOM 1937 N N . GLY A 1 228 ? -4.873 17.021 30.887 1.00 76.44 228 GLY A N 1
ATOM 1938 C CA . GLY A 1 228 ? -5.423 17.990 31.823 1.00 76.44 228 GLY A CA 1
ATOM 1939 C C . GLY A 1 228 ? -4.806 17.857 33.216 1.00 76.44 228 GLY A C 1
ATOM 1940 O O . GLY A 1 228 ? -4.465 18.865 33.822 1.00 76.44 228 GLY A O 1
ATOM 1941 N N . TYR A 1 229 ? -4.607 16.635 33.719 1.00 62.31 229 TYR A N 1
ATOM 1942 C CA . TYR A 1 229 ? -4.044 16.379 35.049 1.00 62.31 229 TYR A CA 1
ATOM 1943 C C . TYR A 1 229 ? -2.604 16.878 35.206 1.00 62.31 229 TYR A C 1
ATOM 1945 O O . TYR A 1 229 ? -2.269 17.424 36.259 1.00 62.31 229 TYR A O 1
ATOM 1953 N N . GLU A 1 230 ? -1.765 16.753 34.177 1.00 67.56 230 GLU A N 1
ATOM 1954 C CA . GLU A 1 230 ? -0.409 17.323 34.186 1.00 67.56 230 GLU A CA 1
ATOM 1955 C C . GLU A 1 230 ? -0.415 18.856 34.290 1.00 67.56 230 GLU A C 1
ATOM 1957 O O . GLU A 1 230 ? 0.526 19.444 34.822 1.00 67.56 230 GLU A O 1
ATOM 1962 N N . GLN A 1 231 ? -1.500 19.498 33.854 1.00 70.12 231 GLN A N 1
ATOM 1963 C CA . GLN A 1 231 ? -1.703 20.944 33.953 1.00 70.12 231 GLN A CA 1
ATOM 1964 C C . GLN A 1 231 ? -2.385 21.376 35.267 1.00 70.12 231 GLN A C 1
ATOM 1966 O O . GLN A 1 231 ? -2.460 22.573 35.550 1.00 70.12 231 GLN A O 1
ATOM 1971 N N . LEU A 1 232 ? -2.878 20.436 36.084 1.00 63.84 232 LEU A N 1
ATOM 1972 C CA . LEU A 1 232 ? -3.548 20.724 37.358 1.00 63.84 232 LEU A CA 1
ATOM 1973 C C . LEU A 1 232 ? -2.554 20.931 38.509 1.00 63.84 232 LEU A C 1
ATOM 1975 O O . LEU A 1 232 ? -1.503 20.295 38.582 1.00 63.84 232 LEU A O 1
ATOM 1979 N N . THR A 1 233 ? -2.922 21.774 39.478 1.00 72.12 233 THR A N 1
ATOM 1980 C CA . THR A 1 233 ? -2.133 21.953 40.706 1.00 72.12 233 THR A CA 1
ATOM 1981 C C . THR A 1 233 ? -2.195 20.702 41.600 1.00 72.12 233 THR A C 1
ATOM 1983 O O . THR A 1 233 ? -3.189 19.969 41.564 1.00 72.12 233 THR A O 1
ATOM 1986 N N . PRO A 1 234 ? -1.200 20.457 42.478 1.00 69.94 234 PRO A N 1
ATOM 1987 C CA . PRO A 1 234 ? -1.206 19.311 43.397 1.00 69.94 234 PRO A CA 1
ATOM 1988 C C . PRO A 1 234 ? -2.477 19.185 44.264 1.00 69.94 234 PRO A C 1
ATOM 1990 O O . PRO A 1 234 ? -2.902 18.079 44.598 1.00 69.94 234 PRO A O 1
ATOM 1993 N N . GLU A 1 235 ? -3.129 20.302 44.602 1.00 66.06 235 GLU A N 1
ATOM 1994 C CA . GLU A 1 235 ? -4.398 20.324 45.348 1.00 66.06 235 GLU A CA 1
ATOM 1995 C C . GLU A 1 235 ? -5.597 19.861 44.504 1.00 66.06 235 GLU A C 1
ATOM 1997 O O . GLU A 1 235 ? -6.485 19.172 45.010 1.00 66.06 235 GLU A O 1
ATOM 2002 N N . GLN A 1 236 ? -5.625 20.202 43.213 1.00 68.25 236 GLN A N 1
ATOM 2003 C CA . GLN A 1 236 ? -6.643 19.740 42.263 1.00 68.25 236 GLN A CA 1
ATOM 2004 C C . GLN A 1 236 ? -6.440 18.261 41.914 1.00 68.25 236 GLN A C 1
ATOM 2006 O O . GLN A 1 236 ? -7.396 17.490 41.860 1.00 68.25 236 GLN A O 1
ATOM 2011 N N . GLN A 1 237 ? -5.181 17.853 41.773 1.00 59.62 237 GLN A N 1
ATOM 2012 C CA . GLN A 1 237 ? -4.773 16.472 41.553 1.00 59.62 237 GLN A CA 1
ATOM 2013 C C . GLN A 1 237 ? -5.203 15.539 42.700 1.00 59.62 237 GLN A C 1
ATOM 2015 O O . GLN A 1 237 ? -5.721 14.447 42.458 1.00 59.62 237 GLN A O 1
ATOM 2020 N N . ASN A 1 238 ? -5.066 15.977 43.957 1.00 62.47 238 ASN A N 1
ATOM 2021 C CA . ASN A 1 238 ? -5.483 15.190 45.122 1.00 62.47 238 ASN A CA 1
ATOM 2022 C C . ASN A 1 238 ? -7.009 15.037 45.253 1.00 62.47 238 ASN A C 1
ATOM 2024 O O . ASN A 1 238 ? -7.451 14.044 45.817 1.00 62.47 238 ASN A O 1
ATOM 2028 N N . LYS A 1 239 ? -7.816 15.940 44.677 1.00 59.34 239 LYS A N 1
ATOM 2029 C CA . LYS A 1 239 ? -9.285 15.790 44.628 1.00 59.34 239 LYS A CA 1
ATOM 2030 C C . LYS A 1 239 ? -9.762 14.772 43.584 1.00 59.34 239 LYS A C 1
ATOM 2032 O O . LYS A 1 239 ? -10.864 14.252 43.708 1.00 59.34 239 LYS A O 1
ATOM 2037 N N . ILE A 1 240 ? -8.951 14.483 42.563 1.00 60.16 240 ILE A N 1
ATOM 2038 C CA . ILE A 1 240 ? -9.293 13.547 41.475 1.00 60.16 240 ILE A CA 1
ATOM 2039 C C . ILE A 1 240 ? -8.948 12.099 41.846 1.00 60.16 240 ILE A C 1
ATOM 2041 O O . ILE A 1 240 ? -9.625 11.174 41.397 1.00 60.16 240 ILE A O 1
ATOM 2045 N N . LYS A 1 241 ? -7.951 11.889 42.717 1.00 54.28 241 LYS A N 1
ATOM 2046 C CA . LYS A 1 241 ? -7.563 10.556 43.213 1.00 54.28 241 LYS A CA 1
ATOM 2047 C C . LYS A 1 241 ? -8.690 9.808 43.941 1.00 54.28 241 LYS A C 1
ATOM 2049 O O . LYS A 1 241 ? -8.657 8.584 43.957 1.00 54.28 241 LYS A O 1
ATOM 2054 N N . ASP A 1 242 ? -9.698 10.518 44.447 1.00 48.56 242 ASP A N 1
ATOM 2055 C CA . ASP A 1 242 ? -10.865 9.928 45.118 1.00 48.56 242 ASP A CA 1
ATOM 2056 C C . ASP A 1 242 ? -12.033 9.578 44.170 1.00 48.56 242 ASP A C 1
ATOM 2058 O O . ASP A 1 242 ? -12.995 8.943 44.596 1.00 48.56 242 ASP A O 1
ATOM 2062 N N . VAL A 1 243 ? -11.978 9.955 42.883 1.00 47.38 243 VAL A N 1
ATOM 2063 C CA . VAL A 1 243 ? -13.130 9.838 41.954 1.00 47.38 243 VAL A CA 1
ATOM 2064 C C . VAL A 1 243 ? -13.036 8.635 41.007 1.00 47.38 243 VAL A C 1
ATOM 2066 O O . VAL A 1 243 ? -14.017 8.262 40.365 1.00 47.38 243 VAL A O 1
ATOM 2069 N N . GLY A 1 244 ? -11.904 7.939 40.947 1.00 41.12 244 GLY A N 1
ATOM 2070 C CA . GLY A 1 244 ? -11.848 6.713 40.165 1.00 41.12 244 GLY A CA 1
ATOM 2071 C C . GLY A 1 244 ? -10.506 6.029 40.243 1.00 41.12 244 GLY A C 1
ATOM 2072 O O . GLY A 1 244 ? -9.539 6.464 39.620 1.00 41.12 244 GLY A O 1
ATOM 2073 N N . GLU A 1 245 ? -10.472 4.890 40.929 1.00 42.34 245 GLU A N 1
ATOM 2074 C CA . GLU A 1 245 ? -9.523 3.852 40.562 1.00 42.34 245 GLU A CA 1
ATOM 2075 C C . GLU A 1 245 ? -9.655 3.626 39.051 1.00 42.34 245 GLU A C 1
ATOM 2077 O O . GLU A 1 245 ? -10.704 3.206 38.553 1.00 42.34 245 GLU A O 1
ATOM 2082 N N . LEU A 1 246 ? -8.592 3.953 38.310 1.00 41.81 246 LEU A N 1
ATOM 2083 C CA . LEU A 1 246 ? -8.433 3.562 36.914 1.00 41.81 246 LEU A CA 1
ATOM 2084 C C . LEU A 1 246 ? -8.878 2.100 36.790 1.00 41.81 246 LEU A C 1
ATOM 2086 O O . LEU A 1 246 ? -8.320 1.257 37.501 1.00 41.81 246 LEU A O 1
ATOM 2090 N N . PRO A 1 247 ? -9.867 1.770 35.935 1.00 37.22 247 PRO A N 1
ATOM 2091 C CA . PRO A 1 247 ? -10.423 0.437 35.916 1.00 37.22 247 PRO A CA 1
ATOM 2092 C C . PRO A 1 247 ? -9.301 -0.570 35.710 1.00 37.22 247 PRO A C 1
ATOM 2094 O O . PRO A 1 247 ? -8.638 -0.614 34.668 1.00 37.22 247 PRO A O 1
ATOM 2097 N N . ILE A 1 248 ? -9.149 -1.441 36.703 1.00 41.22 248 ILE A N 1
ATOM 2098 C CA . ILE A 1 248 ? -8.270 -2.609 36.686 1.00 41.22 248 ILE A CA 1
ATOM 2099 C C . ILE A 1 248 ? -8.619 -3.530 35.490 1.00 41.22 248 ILE A C 1
ATOM 2101 O O . ILE A 1 248 ? -7.878 -4.456 35.191 1.00 41.22 248 ILE A O 1
ATOM 2105 N N . GLY A 1 249 ? -9.671 -3.246 34.711 1.00 37.72 249 GLY A N 1
ATOM 2106 C CA . GLY A 1 249 ? -10.003 -3.871 33.425 1.00 37.72 249 GLY A CA 1
ATOM 2107 C C . GLY A 1 249 ? -8.967 -3.722 32.298 1.00 37.72 249 GLY A C 1
ATOM 2108 O O . GLY A 1 249 ? -9.019 -4.508 31.361 1.00 37.72 249 GLY A O 1
ATOM 2109 N N . VAL 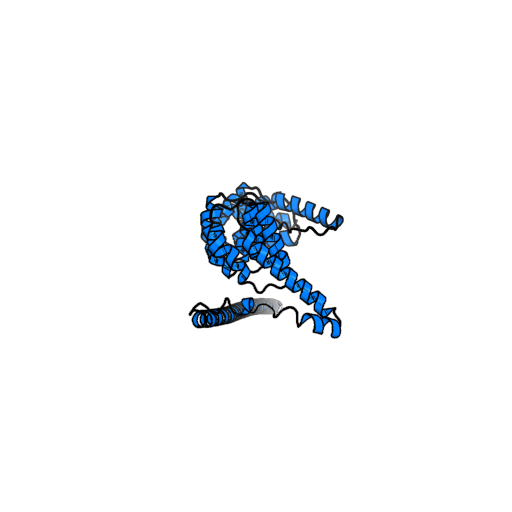A 1 250 ? -7.973 -2.826 32.402 1.00 40.34 250 VAL A N 1
ATOM 2110 C CA . VAL A 1 250 ? -6.767 -2.851 31.526 1.00 40.34 250 VAL A CA 1
ATOM 2111 C C . VAL A 1 250 ? -5.679 -3.798 32.081 1.00 40.34 250 VAL A C 1
ATOM 2113 O O . VAL A 1 250 ? -4.741 -4.166 31.384 1.00 40.34 250 VAL A O 1
ATOM 2116 N N . LYS A 1 251 ? -5.834 -4.283 33.321 1.00 36.69 251 LYS A N 1
ATOM 2117 C CA . LYS A 1 251 ? -4.976 -5.301 33.956 1.00 36.69 251 LYS A CA 1
ATOM 2118 C C . LYS A 1 251 ? -5.641 -6.683 34.130 1.00 36.69 251 LYS A C 1
ATOM 2120 O O . LYS A 1 251 ? -4.914 -7.653 34.320 1.00 36.69 251 LYS A O 1
ATOM 2125 N N . LYS A 1 252 ? -6.978 -6.818 34.073 1.00 34.16 252 LYS A N 1
ATOM 2126 C CA . LYS A 1 252 ? -7.699 -8.061 34.448 1.00 34.16 252 LYS A CA 1
ATOM 2127 C C . LYS A 1 252 ? -8.529 -8.763 33.369 1.00 34.16 252 LYS A C 1
ATOM 2129 O O . LYS A 1 252 ? -8.833 -9.933 33.578 1.00 34.16 252 LYS A O 1
ATOM 2134 N N . THR A 1 253 ? -8.749 -8.198 32.181 1.00 35.62 253 THR A N 1
ATOM 2135 C CA . THR A 1 253 ? -9.273 -8.986 31.031 1.00 35.62 253 THR A CA 1
ATOM 2136 C C . THR A 1 253 ? -8.183 -9.849 30.368 1.00 35.62 253 THR A C 1
ATOM 2138 O O . THR A 1 253 ? -8.353 -10.390 29.284 1.00 35.62 253 THR A O 1
ATOM 2141 N N . ILE A 1 254 ? -7.051 -10.022 31.058 1.00 40.50 254 ILE A N 1
ATOM 2142 C CA . ILE A 1 254 ? -5.988 -10.977 30.736 1.00 40.50 254 ILE A CA 1
ATOM 2143 C C . ILE A 1 254 ? -6.027 -12.191 31.695 1.00 40.50 254 ILE A C 1
ATOM 2145 O O . ILE A 1 254 ? -5.368 -13.187 31.432 1.00 40.50 254 ILE A O 1
ATOM 2149 N N . MET A 1 255 ? -6.835 -12.196 32.770 1.00 33.44 255 MET A N 1
ATOM 2150 C CA . MET A 1 255 ? -6.774 -13.245 33.812 1.00 33.44 255 MET A CA 1
ATOM 2151 C C . MET A 1 255 ? -7.838 -14.355 33.760 1.00 33.44 255 MET A C 1
ATOM 2153 O O . MET A 1 255 ? -7.936 -15.141 34.697 1.00 33.44 255 MET A O 1
ATOM 2157 N N . HIS A 1 256 ? -8.561 -14.518 32.652 1.00 36.69 256 HIS A N 1
ATOM 2158 C CA . HIS A 1 256 ? -9.248 -15.786 32.376 1.00 36.69 256 HIS A CA 1
ATOM 2159 C C . HIS A 1 256 ? -9.001 -16.267 30.951 1.00 36.69 256 HIS A C 1
ATOM 2161 O O . HIS A 1 256 ? -9.892 -16.354 30.121 1.00 36.69 256 HIS A O 1
ATOM 2167 N N . THR A 1 257 ? -7.756 -16.651 30.698 1.00 37.81 257 THR A N 1
ATOM 2168 C CA . THR A 1 257 ? -7.470 -17.881 29.960 1.00 37.81 257 THR A CA 1
ATOM 2169 C C . THR A 1 257 ? -6.259 -18.526 30.625 1.00 37.81 257 THR A C 1
ATOM 2171 O O . THR A 1 257 ? -5.301 -17.837 30.977 1.00 37.81 257 THR A O 1
ATOM 2174 N N . ASN A 1 258 ? -6.256 -19.850 30.770 1.00 37.50 258 ASN A N 1
ATOM 2175 C CA . ASN A 1 258 ? -5.067 -20.647 31.104 1.00 37.50 258 ASN A CA 1
ATOM 2176 C C . ASN A 1 258 ? -4.027 -20.623 29.950 1.00 37.50 258 ASN A C 1
ATOM 2178 O O . ASN A 1 258 ? -3.447 -21.637 29.584 1.00 37.50 258 ASN A O 1
ATOM 2182 N N . SER A 1 259 ? -3.824 -19.451 29.340 1.00 44.94 259 SER A N 1
ATOM 2183 C CA . SER A 1 259 ? -2.989 -19.163 28.171 1.00 44.94 259 SER A CA 1
ATOM 2184 C C . SER A 1 259 ? -1.952 -18.065 28.469 1.00 44.94 259 SER A C 1
ATOM 2186 O O . SER A 1 259 ? -1.090 -17.797 27.646 1.00 44.94 259 SER A O 1
ATOM 2188 N N . LEU A 1 260 ? -1.938 -17.469 29.666 1.00 44.19 260 LEU A N 1
ATOM 2189 C CA . LEU A 1 260 ? -0.955 -16.442 30.053 1.00 44.19 260 LEU A CA 1
ATOM 2190 C C . LEU A 1 260 ? 0.500 -16.945 30.067 1.00 44.19 260 LEU A C 1
ATOM 2192 O O . LEU A 1 260 ? 1.390 -16.205 29.653 1.00 44.19 260 LEU A O 1
ATOM 2196 N N . ASP A 1 261 ? 0.747 -18.197 30.458 1.00 46.69 261 ASP A N 1
ATOM 2197 C CA . ASP A 1 261 ? 2.094 -18.784 30.374 1.00 46.69 261 ASP A CA 1
ATOM 2198 C C . ASP A 1 261 ? 2.476 -19.144 28.934 1.00 46.69 261 ASP A C 1
ATOM 2200 O O . ASP A 1 261 ? 3.618 -18.942 28.526 1.00 46.69 261 ASP A O 1
ATOM 2204 N N . MET A 1 262 ? 1.506 -19.564 28.117 1.00 46.12 262 MET A N 1
ATOM 2205 C CA . MET A 1 262 ? 1.708 -19.808 26.684 1.00 46.12 262 MET A CA 1
ATOM 2206 C C . MET A 1 262 ? 1.899 -18.502 25.902 1.00 46.12 262 MET A C 1
ATOM 2208 O O . MET A 1 262 ? 2.680 -18.468 24.963 1.00 46.12 262 MET A O 1
ATOM 2212 N N . SER A 1 263 ? 1.244 -17.410 26.303 1.00 55.59 263 SER A N 1
ATOM 2213 C CA . SER A 1 263 ? 1.326 -16.102 25.651 1.00 55.59 263 SER A CA 1
ATOM 2214 C C . SER A 1 263 ? 2.570 -15.330 26.065 1.00 55.59 263 SER A C 1
ATOM 2216 O O . SER A 1 263 ? 3.128 -14.639 25.221 1.00 55.59 263 SER A O 1
ATOM 2218 N N . LYS A 1 264 ? 3.034 -15.435 27.317 1.00 58.44 264 LYS A N 1
ATOM 2219 C CA . LYS A 1 264 ? 4.345 -14.894 27.702 1.00 58.44 264 LYS A CA 1
ATOM 2220 C C . LYS A 1 264 ? 5.456 -15.655 27.003 1.00 58.44 264 LYS A C 1
ATOM 2222 O O . LYS A 1 264 ? 6.323 -15.018 26.424 1.00 58.44 264 LYS A O 1
ATOM 2227 N N . LYS A 1 265 ? 5.378 -16.989 26.972 1.00 71.94 265 LYS A N 1
ATOM 2228 C CA . LYS A 1 265 ? 6.333 -17.821 26.239 1.00 71.94 265 LYS A CA 1
ATOM 2229 C C . LYS A 1 265 ? 6.314 -17.515 24.739 1.00 71.94 265 LYS A C 1
ATOM 2231 O O . LYS A 1 265 ? 7.366 -17.234 24.192 1.00 71.94 265 LYS A O 1
ATOM 2236 N N . ALA A 1 266 ? 5.143 -17.431 24.106 1.00 65.38 266 ALA A N 1
ATOM 2237 C CA . ALA A 1 266 ? 5.022 -17.078 22.689 1.00 65.38 266 ALA A CA 1
ATOM 2238 C C . ALA A 1 266 ? 5.479 -15.641 22.387 1.00 65.38 266 ALA A C 1
ATOM 2240 O O . ALA A 1 266 ? 6.062 -15.387 21.341 1.00 65.38 266 ALA A O 1
ATOM 2241 N N . MET A 1 267 ? 5.248 -14.689 23.294 1.00 68.12 267 MET A N 1
ATOM 2242 C CA . MET A 1 267 ? 5.721 -13.309 23.144 1.00 68.12 267 MET A CA 1
ATOM 2243 C C . MET A 1 267 ? 7.238 -13.209 23.333 1.00 68.12 267 MET A C 1
ATOM 2245 O O . MET A 1 267 ? 7.894 -12.456 22.619 1.00 68.12 267 MET A O 1
ATOM 2249 N N . GLN A 1 268 ? 7.804 -13.995 24.248 1.00 78.12 268 GLN A N 1
ATOM 2250 C CA . GLN A 1 268 ? 9.243 -14.082 24.479 1.00 78.12 268 GLN A CA 1
ATOM 2251 C C . GLN A 1 268 ? 9.946 -14.819 23.331 1.00 78.12 268 GLN A C 1
ATOM 2253 O O . GLN A 1 268 ? 11.007 -14.384 22.897 1.00 78.12 268 GLN A O 1
ATOM 2258 N N . GLU A 1 269 ? 9.327 -15.866 22.778 1.00 78.94 269 GLU A N 1
ATOM 2259 C CA . GLU A 1 269 ? 9.764 -16.561 21.561 1.00 78.94 269 GLU A CA 1
ATOM 2260 C C . GLU A 1 269 ? 9.672 -15.644 20.335 1.00 78.94 269 GLU A C 1
ATOM 2262 O O . GLU A 1 269 ? 10.612 -15.597 19.551 1.00 78.94 269 GLU A O 1
ATOM 2267 N N . ALA A 1 270 ? 8.609 -14.844 20.203 1.00 70.31 270 ALA A N 1
ATOM 2268 C CA . ALA A 1 270 ? 8.481 -13.853 19.135 1.00 70.31 270 ALA A CA 1
ATOM 2269 C C . ALA A 1 270 ? 9.513 -12.720 19.269 1.00 70.31 270 ALA A C 1
ATOM 2271 O O . ALA A 1 270 ? 10.111 -12.310 18.278 1.00 70.31 270 ALA A O 1
ATOM 2272 N N . GLN A 1 271 ? 9.784 -12.236 20.488 1.00 73.25 271 GLN A N 1
ATOM 2273 C CA . GLN A 1 271 ? 10.869 -11.279 20.731 1.00 73.25 271 GLN A CA 1
ATOM 2274 C C . GLN A 1 271 ? 12.241 -11.888 20.434 1.00 73.25 271 GLN A C 1
ATOM 2276 O O . GLN A 1 271 ? 13.074 -11.228 19.820 1.00 73.25 271 GLN A O 1
ATOM 2281 N N . GLN A 1 272 ? 12.485 -13.142 20.823 1.00 85.62 272 GLN A N 1
ATOM 2282 C CA . GLN A 1 272 ? 13.727 -13.843 20.496 1.00 85.62 272 GLN A CA 1
ATOM 2283 C C . GLN A 1 272 ? 13.867 -14.082 18.991 1.00 85.62 272 GLN A C 1
ATOM 2285 O O . GLN A 1 272 ? 14.966 -13.908 18.468 1.00 85.62 272 GLN A O 1
ATOM 2290 N N . GLN A 1 273 ? 12.778 -14.396 18.283 1.00 82.44 273 GLN A N 1
ATOM 2291 C CA . GLN A 1 273 ? 12.765 -14.492 16.824 1.00 82.44 273 GLN A CA 1
ATOM 2292 C C . GLN A 1 273 ? 13.108 -13.150 16.184 1.00 82.44 273 GLN A C 1
ATOM 2294 O O . GLN A 1 273 ? 14.055 -13.100 15.408 1.00 82.44 273 GLN A O 1
ATOM 2299 N N . LEU A 1 274 ? 12.464 -12.053 16.590 1.00 73.94 274 LEU A N 1
ATOM 2300 C CA . LEU A 1 274 ? 12.765 -10.710 16.079 1.00 73.94 274 LEU A CA 1
ATOM 2301 C C . LEU A 1 274 ? 14.215 -10.284 16.354 1.00 73.94 274 LEU A C 1
ATOM 2303 O O . LEU A 1 274 ? 14.864 -9.691 15.494 1.00 73.94 274 LEU A O 1
ATOM 2307 N N . ILE A 1 275 ? 14.757 -10.610 17.532 1.00 84.06 275 ILE A N 1
ATOM 2308 C CA . ILE A 1 275 ? 16.170 -10.363 17.852 1.00 84.06 275 ILE A CA 1
ATOM 2309 C C . ILE A 1 275 ? 17.078 -11.222 16.961 1.00 84.06 275 ILE A C 1
ATOM 2311 O O . ILE A 1 275 ? 18.074 -10.716 16.446 1.00 84.06 275 ILE A O 1
ATOM 2315 N N . SER A 1 276 ? 16.741 -12.496 16.747 1.00 88.31 276 SER A N 1
ATOM 2316 C CA . SER A 1 276 ? 17.515 -13.400 15.888 1.00 88.31 276 SER A CA 1
ATOM 2317 C C . SER A 1 276 ? 17.481 -12.982 14.414 1.00 88.31 276 SER A C 1
ATOM 2319 O O . SER A 1 276 ? 18.506 -13.046 13.740 1.00 88.31 276 SER A O 1
ATOM 2321 N N . GLU A 1 277 ? 16.342 -12.480 13.936 1.00 81.75 277 GLU A N 1
ATOM 2322 C CA . GLU A 1 277 ? 16.148 -11.973 12.578 1.00 81.75 277 GLU A CA 1
ATOM 2323 C C . GLU A 1 277 ? 16.916 -10.669 12.379 1.00 81.75 277 GLU A C 1
ATOM 2325 O O . GLU A 1 277 ? 17.686 -10.558 11.431 1.00 81.75 277 GLU A O 1
ATOM 2330 N N . SER A 1 278 ? 16.823 -9.736 13.329 1.00 86.25 278 SER A N 1
ATOM 2331 C CA . SER A 1 278 ? 17.617 -8.501 13.334 1.00 86.25 278 SER A CA 1
ATOM 2332 C C . SER A 1 278 ? 19.126 -8.791 13.327 1.00 86.25 278 SER A C 1
ATOM 2334 O O . SER A 1 278 ? 19.887 -8.200 12.559 1.00 86.25 278 SER A O 1
ATOM 2336 N N . GLN A 1 279 ? 19.583 -9.772 14.114 1.00 87.88 279 GLN A N 1
ATOM 2337 C CA . GLN A 1 279 ? 20.979 -10.218 14.088 1.00 87.88 279 GLN A CA 1
ATOM 2338 C C . GLN A 1 279 ? 21.360 -10.900 12.766 1.00 87.88 279 GLN A C 1
ATOM 2340 O O . GLN A 1 279 ? 22.494 -10.746 12.308 1.00 87.88 279 GLN A O 1
ATOM 2345 N N . HIS A 1 280 ? 20.447 -11.650 12.147 1.00 87.56 280 HIS A N 1
ATOM 2346 C CA . HIS A 1 280 ? 20.675 -12.279 10.850 1.00 87.56 280 HIS A CA 1
ATOM 2347 C C . HIS A 1 280 ? 20.771 -11.240 9.724 1.00 87.56 280 HIS A C 1
ATOM 2349 O O . HIS A 1 280 ? 21.702 -11.305 8.923 1.00 87.56 280 HIS A O 1
ATOM 2355 N N . GLU A 1 281 ? 19.901 -10.230 9.713 1.00 79.50 281 GLU A N 1
ATOM 2356 C CA . GLU A 1 281 ? 19.955 -9.109 8.769 1.00 79.50 281 GLU A CA 1
ATOM 2357 C C . GLU A 1 281 ? 21.247 -8.298 8.925 1.00 79.50 281 GLU A C 1
ATOM 2359 O O . GLU A 1 281 ? 21.902 -7.979 7.931 1.00 79.50 281 GLU A O 1
ATOM 2364 N N . GLN A 1 282 ? 21.689 -8.042 10.161 1.00 86.12 282 GLN A N 1
ATOM 2365 C CA . GLN A 1 282 ? 22.980 -7.394 10.409 1.00 86.12 282 GLN A CA 1
ATOM 2366 C C . GLN A 1 282 ? 24.168 -8.228 9.908 1.00 86.12 282 GLN A C 1
ATOM 2368 O O . GLN A 1 282 ? 25.151 -7.662 9.427 1.00 86.12 282 GLN A O 1
ATOM 2373 N N . ARG A 1 283 ? 24.103 -9.564 9.999 1.00 89.69 283 ARG A N 1
ATOM 2374 C CA . ARG A 1 283 ? 25.140 -10.453 9.446 1.00 89.69 283 ARG A CA 1
ATOM 2375 C C . ARG A 1 283 ? 25.138 -10.440 7.921 1.00 89.69 283 ARG A C 1
ATOM 2377 O O . ARG A 1 283 ? 26.203 -10.270 7.342 1.00 89.69 283 ARG A O 1
ATOM 2384 N N . LEU A 1 284 ? 23.968 -10.531 7.289 1.00 85.62 284 LEU A N 1
ATOM 2385 C CA . LEU A 1 284 ? 23.837 -10.449 5.832 1.00 85.62 284 LEU A CA 1
ATOM 2386 C C . LEU A 1 284 ? 24.337 -9.103 5.293 1.00 85.62 284 LEU A C 1
ATOM 2388 O O . LEU A 1 284 ? 25.041 -9.077 4.287 1.00 85.62 284 LEU A O 1
ATOM 2392 N N . SER A 1 285 ? 24.043 -7.996 5.983 1.00 87.50 285 SER A N 1
ATOM 2393 C CA . SER A 1 285 ? 24.574 -6.674 5.629 1.00 87.50 285 SER A CA 1
ATOM 2394 C C . SER A 1 285 ? 26.102 -6.642 5.713 1.00 87.50 285 SER A C 1
ATOM 2396 O O . SER A 1 285 ? 26.755 -6.194 4.774 1.00 87.50 285 SER A O 1
ATOM 2398 N N . LYS A 1 286 ? 26.691 -7.170 6.796 1.00 90.19 286 LYS A N 1
ATOM 2399 C CA . LYS A 1 286 ? 28.155 -7.239 6.949 1.00 90.19 286 LYS A CA 1
ATOM 2400 C C . LYS A 1 286 ? 28.813 -8.121 5.887 1.00 90.19 286 LYS A C 1
ATOM 2402 O O . LYS A 1 286 ? 29.847 -7.743 5.347 1.00 90.19 286 LYS A O 1
ATOM 2407 N N . GLU A 1 287 ? 28.219 -9.265 5.557 1.00 90.75 287 GLU A N 1
ATOM 2408 C CA . GLU A 1 287 ? 28.727 -10.155 4.506 1.00 90.75 287 GLU A CA 1
ATOM 2409 C C . GLU A 1 287 ? 28.677 -9.490 3.122 1.00 90.75 287 GLU A C 1
ATOM 2411 O O . GLU A 1 287 ? 29.628 -9.610 2.346 1.00 90.75 287 GLU A O 1
ATOM 2416 N N . GLN A 1 288 ? 27.612 -8.739 2.825 1.00 87.31 288 GLN A N 1
ATOM 2417 C CA . GLN A 1 288 ? 27.495 -7.966 1.585 1.00 87.31 288 GLN A CA 1
ATOM 2418 C C . GLN A 1 288 ? 28.542 -6.848 1.503 1.00 87.31 288 GLN A C 1
ATOM 2420 O O . GLN A 1 288 ? 29.166 -6.673 0.450 1.00 87.31 288 GLN A O 1
ATOM 2425 N N . ASP A 1 289 ? 28.784 -6.137 2.606 1.00 89.94 289 ASP A N 1
ATOM 2426 C CA . ASP A 1 289 ? 29.811 -5.094 2.690 1.00 89.94 289 ASP A CA 1
ATOM 2427 C C . ASP A 1 289 ? 31.226 -5.674 2.520 1.00 89.94 289 ASP A C 1
ATOM 2429 O O . ASP A 1 289 ? 32.042 -5.135 1.762 1.00 89.94 289 ASP A O 1
ATOM 2433 N N . GLU A 1 290 ? 31.518 -6.819 3.145 1.00 94.12 290 GLU A N 1
ATOM 2434 C CA . GLU A 1 290 ? 32.786 -7.533 2.963 1.00 94.12 290 GLU A CA 1
ATOM 2435 C C . GLU A 1 290 ? 32.977 -8.031 1.523 1.00 94.12 290 GLU A C 1
ATOM 2437 O O . GLU A 1 290 ? 34.071 -7.918 0.956 1.00 94.12 290 GLU A O 1
ATOM 2442 N N . GLU A 1 291 ? 31.931 -8.574 0.895 1.00 94.56 291 GLU A N 1
ATOM 2443 C CA . GLU A 1 291 ? 31.995 -9.021 -0.498 1.00 94.56 291 GLU A CA 1
ATOM 2444 C C . GLU A 1 291 ? 32.228 -7.838 -1.451 1.00 94.56 291 GLU A C 1
ATOM 2446 O O . GLU A 1 291 ? 33.012 -7.936 -2.408 1.00 94.56 291 GLU A O 1
ATOM 2451 N N . TYR A 1 292 ? 31.587 -6.698 -1.181 1.00 89.88 292 TYR A N 1
ATOM 2452 C CA . TYR A 1 292 ? 31.791 -5.463 -1.927 1.00 89.88 292 TYR A CA 1
ATOM 2453 C C . TYR A 1 292 ? 33.236 -4.961 -1.811 1.00 89.88 292 TYR A C 1
ATOM 2455 O O . TYR A 1 292 ? 33.869 -4.675 -2.837 1.00 89.88 292 TYR A O 1
ATOM 2463 N N . LEU A 1 293 ? 33.797 -4.929 -0.598 1.00 92.62 293 LEU A N 1
ATOM 2464 C CA . LEU A 1 293 ? 35.191 -4.549 -0.356 1.00 92.62 293 LEU A CA 1
ATOM 2465 C C . LEU A 1 293 ? 36.170 -5.482 -1.086 1.00 92.62 293 LEU A C 1
ATOM 2467 O O . LEU A 1 293 ? 37.017 -4.999 -1.842 1.00 92.62 293 LEU A O 1
ATOM 2471 N N . LYS A 1 294 ? 35.983 -6.807 -1.005 1.00 95.12 294 LYS A N 1
ATOM 2472 C CA . LYS A 1 294 ? 36.806 -7.788 -1.745 1.00 95.12 294 LYS A CA 1
ATOM 2473 C C . LYS A 1 294 ? 36.740 -7.578 -3.261 1.00 95.12 294 LYS A C 1
ATOM 2475 O O . LYS A 1 294 ? 37.753 -7.666 -3.965 1.00 95.12 294 LYS A O 1
ATOM 2480 N N . LYS A 1 295 ? 35.553 -7.286 -3.809 1.00 91.38 295 LYS A N 1
ATOM 2481 C CA . LYS A 1 295 ? 35.388 -6.969 -5.241 1.00 91.38 295 LYS A CA 1
ATOM 2482 C C . LYS A 1 295 ? 36.104 -5.671 -5.619 1.00 91.38 295 LYS A C 1
ATOM 2484 O O . LYS A 1 295 ? 36.694 -5.613 -6.704 1.00 91.38 295 LYS A O 1
ATOM 2489 N N . LYS A 1 296 ? 36.067 -4.653 -4.756 1.00 92.06 296 LYS A N 1
ATOM 2490 C CA . LYS A 1 296 ? 36.753 -3.368 -4.952 1.00 92.06 296 LYS A CA 1
ATOM 2491 C C . LYS A 1 296 ? 38.275 -3.546 -4.967 1.00 92.06 296 LYS A C 1
ATOM 2493 O O . LYS A 1 296 ? 38.901 -3.163 -5.955 1.00 92.06 296 LYS A O 1
ATOM 2498 N N . GLU A 1 297 ? 38.845 -4.235 -3.982 1.00 95.25 297 GLU A N 1
ATOM 2499 C CA . GLU A 1 297 ? 40.284 -4.538 -3.920 1.00 95.25 297 GLU A CA 1
ATOM 2500 C C . GLU A 1 297 ? 40.760 -5.328 -5.146 1.00 95.25 297 GLU A C 1
ATOM 2502 O O . GLU A 1 297 ? 41.761 -4.993 -5.781 1.00 95.25 297 GLU A O 1
ATOM 2507 N N . LYS A 1 298 ? 39.996 -6.342 -5.572 1.00 95.44 298 LYS A N 1
ATOM 2508 C CA . LYS A 1 298 ? 40.326 -7.134 -6.768 1.00 95.44 298 LYS A CA 1
ATOM 2509 C C . LYS A 1 298 ? 40.333 -6.292 -8.049 1.00 95.44 298 LYS A C 1
ATOM 2511 O O . LYS A 1 298 ? 41.109 -6.572 -8.968 1.00 95.44 298 LYS A O 1
ATOM 2516 N N . ARG A 1 299 ? 39.464 -5.278 -8.154 1.00 89.69 299 ARG A N 1
ATOM 2517 C CA . ARG A 1 299 ? 39.463 -4.326 -9.282 1.00 89.69 299 ARG A CA 1
ATOM 2518 C C . ARG A 1 299 ? 40.697 -3.428 -9.242 1.00 89.69 299 ARG A C 1
ATOM 2520 O O . ARG A 1 299 ? 41.310 -3.214 -10.287 1.00 89.69 299 ARG A O 1
ATOM 2527 N N . GLU A 1 300 ? 41.083 -2.968 -8.061 1.00 93.69 300 GLU A N 1
ATOM 2528 C CA . GLU A 1 300 ? 42.255 -2.118 -7.862 1.00 93.69 300 GLU A CA 1
ATOM 2529 C C . GLU A 1 300 ? 43.565 -2.858 -8.168 1.00 93.69 300 GLU A C 1
ATOM 2531 O O . GLU A 1 300 ? 44.366 -2.385 -8.973 1.00 93.69 300 GLU A O 1
ATOM 2536 N N . GLN A 1 301 ? 43.726 -4.093 -7.686 1.00 96.31 301 GLN A N 1
ATOM 2537 C CA . GLN A 1 301 ? 44.873 -4.942 -8.033 1.00 96.31 301 GLN A CA 1
ATOM 2538 C C . GLN A 1 301 ? 44.983 -5.190 -9.545 1.00 96.31 301 GLN A C 1
ATOM 2540 O O . GLN A 1 301 ? 46.074 -5.170 -10.121 1.00 96.31 301 GLN A O 1
ATOM 2545 N N . ARG A 1 302 ? 43.850 -5.399 -10.230 1.00 94.00 302 ARG A N 1
ATOM 2546 C CA . ARG A 1 302 ? 43.824 -5.544 -11.696 1.00 94.00 302 ARG A CA 1
ATOM 2547 C C . ARG A 1 302 ? 44.242 -4.261 -12.408 1.00 94.00 302 ARG A C 1
ATOM 2549 O O . ARG A 1 302 ? 44.895 -4.350 -13.447 1.00 94.00 302 ARG A O 1
ATOM 2556 N N . ARG A 1 303 ? 43.866 -3.096 -11.878 1.00 93.19 303 ARG A N 1
ATOM 2557 C CA . ARG A 1 303 ? 44.273 -1.791 -12.407 1.00 93.19 303 ARG A CA 1
ATOM 2558 C C . ARG A 1 303 ? 45.782 -1.591 -12.249 1.00 93.19 303 ARG A C 1
ATOM 2560 O O . ARG A 1 303 ? 46.444 -1.364 -13.257 1.00 93.19 303 ARG A O 1
ATOM 2567 N N . LEU A 1 304 ? 46.331 -1.808 -11.053 1.00 96.56 304 LEU A N 1
ATOM 2568 C CA . LEU A 1 304 ? 47.774 -1.707 -10.793 1.00 96.56 304 LEU A CA 1
ATOM 2569 C C . LEU A 1 304 ? 48.587 -2.654 -11.690 1.00 96.56 304 LEU A C 1
ATOM 2571 O O . LEU A 1 304 ? 49.566 -2.246 -12.307 1.00 96.56 304 LEU A O 1
ATOM 2575 N N . LYS A 1 305 ? 48.130 -3.901 -11.875 1.00 96.44 305 LYS A N 1
ATOM 2576 C CA . LYS A 1 305 ? 48.794 -4.867 -12.769 1.00 96.44 305 LYS A CA 1
ATOM 2577 C C . LYS A 1 305 ? 48.784 -4.431 -14.240 1.00 96.44 305 LYS A C 1
ATOM 2579 O O . LYS A 1 305 ? 49.700 -4.770 -14.987 1.00 96.44 305 LYS A O 1
ATOM 2584 N N . ARG A 1 306 ? 47.751 -3.706 -14.686 1.00 94.00 306 ARG A N 1
ATOM 2585 C CA . ARG A 1 306 ? 47.696 -3.128 -16.041 1.00 94.00 306 ARG A CA 1
ATOM 2586 C C . ARG A 1 306 ? 48.645 -1.942 -16.178 1.00 94.00 306 ARG A C 1
ATOM 2588 O O . ARG A 1 306 ? 49.341 -1.866 -17.182 1.00 94.00 306 ARG A O 1
ATOM 2595 N N . GLU A 1 307 ? 48.694 -1.062 -15.182 1.00 94.81 307 GLU A N 1
ATOM 2596 C CA . GLU A 1 307 ? 49.619 0.078 -15.156 1.00 94.81 307 GLU A CA 1
ATOM 2597 C C . GLU A 1 307 ? 51.082 -0.391 -15.154 1.00 94.81 307 GLU A C 1
ATOM 2599 O O . GLU A 1 307 ? 51.880 0.098 -15.946 1.00 94.81 307 GLU A O 1
ATOM 2604 N N . GLN A 1 308 ? 51.417 -1.416 -14.366 1.00 96.25 308 GLN A N 1
ATOM 2605 C CA . GLN A 1 308 ? 52.761 -1.998 -14.346 1.00 96.25 308 GLN A CA 1
ATOM 2606 C C . GLN A 1 308 ? 53.148 -2.629 -15.693 1.00 96.25 308 GLN A C 1
ATOM 2608 O O . GLN A 1 308 ? 54.269 -2.467 -16.160 1.00 96.25 308 GLN A O 1
ATOM 2613 N N . ARG A 1 309 ? 52.209 -3.307 -16.371 1.00 93.88 309 ARG A N 1
ATOM 2614 C CA . ARG A 1 309 ? 52.449 -3.845 -17.723 1.00 93.88 309 ARG A CA 1
ATOM 2615 C C . ARG A 1 309 ? 52.700 -2.750 -18.757 1.00 93.88 309 ARG A C 1
ATOM 2617 O O . ARG A 1 309 ? 53.518 -2.974 -19.640 1.00 93.88 309 ARG A O 1
ATOM 2624 N N . LYS A 1 310 ? 52.011 -1.608 -18.653 1.00 94.12 310 LYS A N 1
ATOM 2625 C CA . LYS A 1 310 ? 52.244 -0.454 -19.532 1.00 94.12 310 LYS A CA 1
ATOM 2626 C C . LYS A 1 310 ? 53.641 0.127 -19.325 1.00 94.12 310 LYS A C 1
ATOM 2628 O O . LYS A 1 310 ? 54.373 0.229 -20.299 1.00 94.12 310 LYS A O 1
ATOM 2633 N N . ARG A 1 311 ? 54.052 0.373 -18.074 1.00 92.75 311 ARG A N 1
ATOM 2634 C CA . ARG A 1 311 ? 55.412 0.861 -17.770 1.00 92.75 311 ARG A CA 1
ATOM 2635 C C . ARG A 1 311 ? 56.491 -0.083 -18.298 1.00 92.75 311 ARG A C 1
ATOM 2637 O O . ARG A 1 311 ? 57.393 0.350 -18.995 1.00 92.75 311 ARG A O 1
ATOM 2644 N N . ASN A 1 312 ? 56.337 -1.391 -18.079 1.00 92.06 312 ASN A N 1
ATOM 2645 C CA . ASN A 1 312 ? 57.293 -2.378 -18.591 1.00 92.06 312 ASN A CA 1
ATOM 2646 C C . ASN A 1 312 ? 57.340 -2.434 -20.135 1.00 92.06 312 ASN A C 1
ATOM 2648 O O . ASN A 1 312 ? 58.347 -2.859 -20.697 1.00 92.06 312 ASN A O 1
ATOM 2652 N N . GLN A 1 313 ? 56.253 -2.084 -20.833 1.00 90.19 313 GLN A N 1
ATOM 2653 C CA . GLN A 1 313 ? 56.244 -1.976 -22.298 1.00 90.19 313 GLN A CA 1
ATOM 2654 C C . GLN A 1 313 ? 56.929 -0.691 -22.772 1.00 90.19 313 GLN A C 1
ATOM 2656 O O . GLN A 1 313 ? 57.694 -0.750 -23.728 1.00 90.19 313 GLN A O 1
ATOM 2661 N N . GLU A 1 314 ? 56.695 0.431 -22.090 1.00 90.31 314 GLU A N 1
ATOM 2662 C CA . GLU A 1 314 ? 57.355 1.716 -22.358 1.00 90.31 314 GLU A CA 1
ATOM 2663 C C . GLU A 1 314 ? 58.874 1.618 -22.134 1.00 90.31 314 GLU A C 1
ATOM 2665 O O . GLU A 1 314 ? 59.651 2.004 -23.003 1.00 90.31 314 GLU A O 1
ATOM 2670 N N . GLU A 1 315 ? 59.312 0.990 -21.038 1.00 87.94 315 GLU A N 1
ATOM 2671 C CA . GLU A 1 315 ? 60.734 0.747 -20.756 1.00 87.94 315 GLU A CA 1
ATOM 2672 C C . GLU A 1 315 ? 61.396 -0.144 -21.818 1.00 87.94 315 GLU A C 1
ATOM 2674 O O . GLU A 1 315 ? 62.508 0.137 -22.255 1.00 87.94 315 GLU A O 1
ATOM 2679 N N . ARG A 1 316 ? 60.709 -1.192 -22.297 1.00 82.12 316 ARG A N 1
ATOM 2680 C CA . ARG A 1 316 ? 61.224 -2.048 -23.384 1.00 82.12 316 ARG A CA 1
ATOM 2681 C C . ARG A 1 316 ? 61.260 -1.343 -24.739 1.00 82.12 316 ARG A C 1
ATOM 2683 O O . ARG A 1 316 ? 62.112 -1.682 -25.553 1.00 82.12 316 ARG A O 1
ATOM 2690 N N . GLY A 1 317 ? 60.343 -0.409 -24.986 1.00 75.50 317 GLY A N 1
ATOM 2691 C CA . GLY A 1 317 ? 60.316 0.396 -26.207 1.00 75.50 317 GLY A CA 1
ATOM 2692 C C . GLY A 1 317 ? 61.485 1.378 -26.293 1.00 75.50 317 GLY A C 1
ATOM 2693 O O . GLY A 1 317 ? 62.042 1.553 -27.371 1.00 75.50 317 GLY A O 1
ATOM 2694 N N . ASN A 1 318 ? 61.908 1.950 -25.161 1.00 69.44 318 ASN A N 1
ATOM 2695 C CA . ASN A 1 318 ? 63.013 2.912 -25.124 1.00 69.44 318 ASN A CA 1
ATOM 2696 C C . ASN A 1 318 ? 64.400 2.268 -25.298 1.00 69.44 318 ASN A C 1
ATOM 2698 O O . ASN A 1 318 ? 65.278 2.886 -25.885 1.00 69.44 318 ASN A O 1
ATOM 2702 N N . VAL A 1 319 ? 64.601 1.011 -24.881 1.00 65.19 319 VAL A N 1
ATOM 2703 C CA . VAL A 1 319 ? 65.896 0.308 -25.052 1.00 65.19 319 VAL A CA 1
ATOM 2704 C C . VAL A 1 319 ? 66.223 0.016 -26.528 1.00 65.19 319 VAL A C 1
ATOM 2706 O O . VAL A 1 319 ? 67.381 -0.183 -26.873 1.00 65.19 319 VAL A O 1
ATOM 2709 N N . LEU A 1 320 ? 65.226 0.026 -27.418 1.00 56.41 320 LEU A N 1
ATOM 2710 C CA . LEU A 1 320 ? 65.412 -0.195 -28.858 1.00 56.41 320 LEU A CA 1
ATOM 2711 C C . LEU A 1 320 ? 65.821 1.064 -29.642 1.00 56.41 320 LEU A C 1
ATOM 2713 O O . LEU A 1 320 ? 66.111 0.941 -30.827 1.00 56.41 320 LEU A O 1
ATOM 2717 N N . TYR A 1 321 ? 65.854 2.240 -29.006 1.00 57.88 321 TYR A N 1
ATOM 2718 C CA . TYR A 1 321 ? 66.218 3.509 -29.652 1.00 57.88 321 TYR A CA 1
ATOM 2719 C C . TYR A 1 321 ? 67.608 4.050 -29.263 1.00 57.88 321 TYR A C 1
ATOM 2721 O O . TYR A 1 321 ? 68.051 5.014 -29.875 1.00 57.88 321 TYR A O 1
ATOM 2729 N N . ASP A 1 322 ? 68.314 3.415 -28.320 1.00 55.62 322 ASP A N 1
ATOM 2730 C CA . ASP A 1 322 ? 69.668 3.809 -27.875 1.00 55.62 322 ASP A CA 1
ATOM 2731 C C . ASP A 1 322 ? 70.775 2.872 -28.422 1.00 55.62 322 ASP A C 1
ATOM 2733 O O . ASP A 1 322 ? 71.828 2.701 -27.811 1.00 55.62 322 ASP A O 1
ATOM 2737 N N . SER A 1 323 ? 70.537 2.188 -29.547 1.00 55.72 323 SER A N 1
ATOM 2738 C CA . SER A 1 323 ? 71.497 1.254 -30.169 1.00 55.72 323 SER A CA 1
ATOM 2739 C C . SER A 1 323 ? 71.764 1.556 -31.647 1.00 55.72 323 SER A C 1
ATOM 2741 O O . SER A 1 323 ? 71.815 0.622 -32.444 1.00 55.72 323 SER A O 1
ATOM 2743 N N . ASP A 1 324 ? 71.945 2.835 -31.984 1.00 51.31 324 ASP A N 1
ATOM 2744 C CA . ASP A 1 324 ? 72.570 3.290 -33.237 1.00 51.31 324 ASP A CA 1
ATOM 2745 C C . ASP A 1 324 ? 73.739 4.243 -32.944 1.00 51.31 324 ASP A C 1
ATOM 2747 O O . ASP A 1 324 ? 73.542 5.206 -32.162 1.00 51.31 324 ASP A O 1
#